Protein AF-A0A958C4U3-F1 (afdb_monomer_lite)

Radius of gyration: 29.89 Å; chains: 1; bounding box: 101×82×51 Å

Foldseek 3Di:
DDDDDDDDDDDDDPDDDDDDDPDPDDDDDPDPPDDPDDPDPDDPFLQWFKDKPADKAWQDWEWEWEAEAFKIKIKIKIKIAAQDQAWIKMKGKAQADPQKDWDFKWKQDPNDTDGEDADEAVRQPVVVVVVVVVVDHQWYWYDPDDSIIIIMGPTRGHRHMMMMMIIMMGGFDADPNDTDDDHRSHDVVRPPPPDDRPDRHHHNDYYYHYDYHYPDDDPDDDDPPDD

Structure (mmCIF, N/CA/C/O backbone):
data_AF-A0A958C4U3-F1
#
_entry.id   AF-A0A958C4U3-F1
#
loop_
_atom_site.group_PDB
_atom_site.id
_atom_site.type_symbol
_atom_site.label_atom_id
_atom_site.label_alt_id
_atom_site.label_comp_id
_atom_site.label_asym_id
_atom_site.label_entity_id
_atom_site.label_seq_id
_atom_site.pdbx_PDB_ins_code
_atom_site.Cartn_x
_atom_site.Cartn_y
_atom_site.Cartn_z
_atom_site.occupancy
_atom_site.B_iso_or_equiv
_atom_site.auth_seq_id
_atom_site.auth_comp_id
_atom_site.auth_asym_id
_atom_site.auth_atom_id
_atom_site.pdbx_PDB_model_num
ATOM 1 N N . MET A 1 1 ? 64.705 -56.535 -29.351 1.00 51.12 1 MET A N 1
ATOM 2 C CA . MET A 1 1 ? 65.363 -57.533 -28.479 1.00 51.12 1 MET A CA 1
ATOM 3 C C . MET A 1 1 ? 66.750 -57.025 -28.107 1.00 51.12 1 MET A C 1
ATOM 5 O O . MET A 1 1 ? 67.650 -57.151 -28.922 1.00 51.12 1 MET A O 1
ATOM 9 N N . ARG A 1 2 ? 66.895 -56.389 -26.934 1.00 41.66 2 ARG A N 1
ATOM 10 C CA . ARG A 1 2 ? 68.115 -56.361 -26.099 1.00 41.66 2 ARG A CA 1
ATOM 11 C C . ARG A 1 2 ? 67.857 -55.513 -24.851 1.00 41.66 2 ARG A C 1
ATOM 13 O O . ARG A 1 2 ? 67.929 -54.294 -24.864 1.00 41.66 2 ARG A O 1
ATOM 20 N N . LEU A 1 3 ? 67.494 -56.240 -23.803 1.00 40.94 3 LEU A N 1
ATOM 21 C CA . LEU A 1 3 ? 67.554 -55.855 -22.402 1.00 40.94 3 LEU A CA 1
ATOM 22 C C . LEU A 1 3 ? 69.012 -55.991 -21.933 1.00 40.94 3 LEU A C 1
ATOM 24 O O . LEU A 1 3 ? 69.647 -56.977 -22.316 1.00 40.94 3 LEU A O 1
ATOM 28 N N . ARG A 1 4 ? 69.503 -55.043 -21.122 1.00 47.50 4 ARG A N 1
ATOM 29 C CA . ARG A 1 4 ? 70.506 -55.166 -20.032 1.00 47.50 4 ARG A CA 1
ATOM 30 C C . ARG A 1 4 ? 70.993 -53.749 -19.650 1.00 47.50 4 ARG A C 1
ATOM 32 O O . ARG A 1 4 ? 71.182 -52.953 -20.554 1.00 47.50 4 ARG A O 1
ATOM 39 N N . LEU A 1 5 ? 71.304 -53.350 -18.417 1.00 43.75 5 LEU A N 1
ATOM 40 C CA . LEU A 1 5 ? 71.164 -53.875 -17.051 1.00 43.75 5 LEU A CA 1
ATOM 41 C C . LEU A 1 5 ? 71.977 -52.894 -16.151 1.00 43.75 5 LEU A C 1
ATOM 43 O O . LEU A 1 5 ? 73.090 -52.582 -16.560 1.00 43.75 5 LEU A O 1
ATOM 47 N N . LEU A 1 6 ? 71.478 -52.528 -14.948 1.00 47.09 6 LEU A N 1
ATOM 48 C CA . LEU A 1 6 ? 72.236 -52.098 -13.729 1.00 47.09 6 LEU A CA 1
ATOM 49 C C . LEU A 1 6 ? 73.012 -50.744 -13.791 1.00 47.09 6 LEU A C 1
ATOM 51 O O . LEU A 1 6 ? 73.618 -50.433 -14.799 1.00 47.09 6 LEU A O 1
ATOM 55 N N . THR A 1 7 ? 73.154 -49.878 -12.775 1.00 44.28 7 THR A N 1
ATOM 56 C CA . THR A 1 7 ? 72.675 -49.720 -11.381 1.00 44.28 7 THR A CA 1
ATOM 57 C C . THR A 1 7 ? 73.222 -48.387 -10.826 1.00 44.28 7 THR A C 1
ATOM 59 O O . THR A 1 7 ? 74.215 -47.887 -11.341 1.00 44.28 7 THR A O 1
ATOM 62 N N . LEU A 1 8 ? 72.671 -47.950 -9.682 1.00 39.19 8 LEU A N 1
ATOM 63 C CA . LEU A 1 8 ? 73.306 -47.140 -8.621 1.00 39.19 8 LEU A CA 1
ATOM 64 C C . LEU A 1 8 ? 73.440 -45.619 -8.833 1.00 39.19 8 LEU A C 1
ATOM 66 O O . LEU A 1 8 ? 74.477 -45.126 -9.253 1.00 39.19 8 LEU A O 1
ATOM 70 N N . LEU A 1 9 ? 72.463 -44.869 -8.311 1.00 37.59 9 LEU A N 1
ATOM 71 C CA . LEU A 1 9 ? 72.737 -44.015 -7.147 1.00 37.59 9 LEU A CA 1
ATOM 72 C C . LEU A 1 9 ? 71.435 -43.769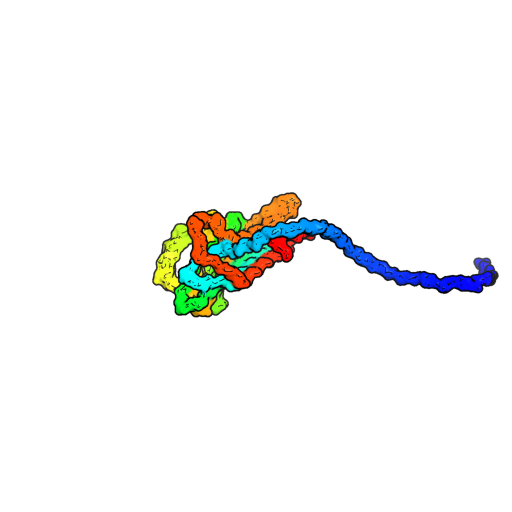 -6.367 1.00 37.59 9 LEU A C 1
ATOM 74 O O . LEU A 1 9 ? 70.561 -43.019 -6.788 1.00 37.59 9 LEU A O 1
ATOM 78 N N . ALA A 1 10 ? 71.304 -44.445 -5.230 1.00 37.88 10 ALA A N 1
ATOM 79 C CA . ALA A 1 10 ? 70.349 -44.098 -4.194 1.00 37.88 10 ALA A CA 1
ATOM 80 C C . ALA A 1 10 ? 71.065 -43.179 -3.203 1.00 37.88 10 ALA A C 1
ATOM 82 O O . ALA A 1 10 ? 72.015 -43.641 -2.581 1.00 37.88 10 ALA A O 1
ATOM 83 N N . LEU A 1 11 ? 70.622 -41.928 -3.045 1.00 35.84 11 LEU A N 1
ATOM 84 C CA . LEU A 1 11 ? 70.517 -41.286 -1.730 1.00 35.84 11 LEU A CA 1
ATOM 85 C C . LEU A 1 11 ? 69.784 -39.937 -1.818 1.00 35.84 11 LEU A C 1
ATOM 87 O O . LEU A 1 11 ? 70.211 -39.030 -2.521 1.00 35.84 11 LEU A O 1
ATOM 91 N N . ALA A 1 12 ? 68.726 -39.833 -1.016 1.00 40.41 12 ALA A N 1
ATOM 92 C CA . ALA A 1 12 ? 68.266 -38.626 -0.333 1.00 40.41 12 ALA A CA 1
ATOM 93 C C . ALA A 1 12 ? 67.881 -37.387 -1.166 1.00 40.41 12 ALA A C 1
ATOM 95 O O . ALA A 1 12 ? 68.664 -36.461 -1.339 1.00 40.41 12 ALA A O 1
ATOM 96 N N . ALA A 1 13 ? 66.587 -37.291 -1.480 1.00 41.03 13 ALA A N 1
ATOM 97 C CA . ALA A 1 13 ? 65.837 -36.044 -1.301 1.00 41.03 13 ALA A CA 1
ATOM 98 C C . ALA A 1 13 ? 64.345 -36.366 -1.129 1.00 41.03 13 ALA A C 1
ATOM 100 O O . ALA A 1 13 ? 63.519 -36.175 -2.017 1.00 41.03 13 ALA A O 1
ATOM 101 N N . MET A 1 14 ? 64.009 -36.915 0.037 1.00 48.56 14 MET A N 1
ATOM 102 C CA . MET A 1 14 ? 62.646 -36.922 0.550 1.00 48.56 14 MET A CA 1
ATOM 103 C C . MET A 1 14 ? 62.352 -35.509 1.059 1.00 48.56 14 MET A C 1
ATOM 105 O O . MET A 1 14 ? 62.750 -35.171 2.166 1.00 48.56 14 MET A O 1
ATOM 109 N N . LEU A 1 15 ? 61.692 -34.678 0.253 1.00 42.78 15 LEU A N 1
ATOM 110 C CA . LEU A 1 15 ? 61.047 -33.459 0.738 1.00 42.78 15 LEU A CA 1
ATOM 111 C C . LEU A 1 15 ? 59.842 -33.106 -0.145 1.00 42.78 15 LEU A C 1
ATOM 113 O O . LEU A 1 15 ? 59.986 -32.687 -1.286 1.00 42.78 15 LEU A O 1
ATOM 117 N N . LEU A 1 16 ? 58.665 -33.341 0.441 1.00 48.31 16 LEU A N 1
ATOM 118 C CA . LEU A 1 16 ? 57.395 -32.628 0.278 1.00 48.31 16 LEU A CA 1
ATOM 119 C C . LEU A 1 16 ? 57.085 -32.025 -1.107 1.00 48.31 16 LEU A C 1
ATOM 121 O O . LEU A 1 16 ? 57.515 -30.918 -1.419 1.00 48.31 16 LEU A O 1
ATOM 125 N N . ALA A 1 17 ? 56.165 -32.658 -1.841 1.00 47.72 17 ALA A N 1
ATOM 126 C CA . ALA A 1 17 ? 55.300 -31.938 -2.775 1.00 47.72 17 ALA A CA 1
ATOM 127 C C . ALA A 1 17 ? 53.910 -31.760 -2.121 1.00 47.72 17 ALA A C 1
ATOM 129 O O . ALA A 1 17 ? 53.261 -32.763 -1.812 1.00 47.72 17 ALA A O 1
ATOM 130 N N . PRO A 1 18 ? 53.474 -30.517 -1.839 1.00 46.91 18 PRO A N 1
ATOM 131 C CA . PRO A 1 18 ? 52.222 -30.222 -1.151 1.00 46.91 18 PRO A CA 1
ATOM 132 C C . PRO A 1 18 ? 51.009 -30.398 -2.071 1.00 46.91 18 PRO A C 1
ATOM 134 O O . PRO A 1 18 ? 51.098 -30.253 -3.290 1.00 46.91 18 PRO A O 1
ATOM 137 N N . GLY A 1 19 ? 49.868 -30.720 -1.456 1.00 43.97 19 GLY A N 1
ATOM 138 C CA . GLY A 1 19 ? 48.592 -30.922 -2.132 1.00 43.97 19 GLY A CA 1
ATOM 139 C C . GLY A 1 19 ? 48.150 -29.713 -2.956 1.00 43.97 19 GLY A C 1
ATOM 140 O O . GLY A 1 19 ? 48.388 -28.561 -2.593 1.00 43.97 19 GLY A O 1
ATOM 141 N N . ALA A 1 20 ? 47.478 -29.995 -4.071 1.00 44.75 20 ALA A N 1
ATOM 142 C CA . ALA A 1 20 ? 46.791 -28.988 -4.861 1.00 44.75 20 ALA A CA 1
ATOM 143 C C . ALA A 1 20 ? 45.705 -28.322 -4.000 1.00 44.75 20 ALA A C 1
ATOM 145 O O . ALA A 1 20 ? 44.675 -28.924 -3.701 1.00 44.75 20 ALA A O 1
ATOM 146 N N . SER A 1 21 ? 45.958 -27.084 -3.580 1.00 45.41 21 SER A N 1
ATOM 147 C CA . SER A 1 21 ? 44.966 -26.230 -2.937 1.00 45.41 21 SER A CA 1
ATOM 148 C C . SER A 1 21 ? 44.263 -25.427 -4.030 1.00 45.41 21 SER A C 1
ATOM 150 O O . SER A 1 21 ? 44.884 -24.594 -4.692 1.00 45.41 21 SER A O 1
ATOM 152 N N . PHE A 1 22 ? 42.981 -25.704 -4.264 1.00 46.22 22 PHE A N 1
ATOM 153 C CA . PHE A 1 22 ? 42.143 -24.877 -5.126 1.00 46.22 22 PHE A CA 1
ATOM 154 C C . PHE A 1 22 ? 41.816 -23.585 -4.374 1.00 46.22 22 PHE A C 1
ATOM 156 O O . PHE A 1 22 ? 40.962 -23.567 -3.491 1.00 46.22 22 PHE A O 1
ATOM 163 N N . ALA A 1 23 ? 42.509 -22.498 -4.706 1.00 37.38 23 ALA A N 1
ATOM 164 C CA . ALA A 1 23 ? 42.145 -21.174 -4.227 1.00 37.38 23 ALA A CA 1
ATOM 165 C C . ALA A 1 23 ? 40.858 -20.714 -4.935 1.00 37.38 23 ALA A C 1
ATOM 167 O O . ALA A 1 23 ? 40.875 -20.395 -6.123 1.00 37.38 23 ALA A O 1
ATOM 168 N N . GLN A 1 24 ? 39.736 -20.666 -4.212 1.00 48.16 24 GLN A N 1
ATOM 169 C CA . GLN A 1 24 ? 38.587 -19.845 -4.599 1.00 48.16 24 GLN A CA 1
ATOM 170 C C . GLN A 1 24 ? 38.941 -18.386 -4.301 1.00 48.16 24 GLN A C 1
ATOM 172 O O . GLN A 1 24 ? 38.896 -17.939 -3.157 1.00 48.16 24 GLN A O 1
ATOM 177 N N . GLY A 1 25 ? 39.354 -17.650 -5.330 1.00 36.00 25 GLY A N 1
ATOM 178 C CA . GLY A 1 25 ? 39.551 -16.210 -5.227 1.00 36.00 25 GLY A CA 1
ATOM 179 C C . GLY A 1 25 ? 38.203 -15.493 -5.206 1.00 36.00 25 GLY A C 1
ATOM 180 O O . GLY A 1 25 ? 37.548 -15.396 -6.240 1.00 36.00 25 GLY A O 1
ATOM 181 N N . ALA A 1 26 ? 37.798 -14.973 -4.048 1.00 39.75 26 ALA A N 1
ATOM 182 C CA . ALA A 1 26 ? 36.782 -13.930 -3.966 1.00 39.75 26 ALA A CA 1
ATOM 183 C C . ALA A 1 26 ? 37.468 -12.575 -4.196 1.00 39.75 26 ALA A C 1
ATOM 185 O O . ALA A 1 26 ? 38.330 -12.169 -3.416 1.00 39.75 26 ALA A O 1
ATOM 186 N N . PHE A 1 27 ? 37.103 -11.875 -5.270 1.00 35.88 27 PHE A N 1
ATOM 187 C CA . PHE A 1 27 ? 37.486 -10.478 -5.449 1.00 35.88 27 PHE A CA 1
ATOM 188 C C . PHE A 1 27 ? 36.692 -9.625 -4.454 1.00 35.88 27 PHE A C 1
ATOM 190 O O . PHE A 1 27 ? 35.529 -9.304 -4.687 1.00 35.88 27 PHE A O 1
ATOM 197 N N . VAL A 1 28 ? 37.320 -9.256 -3.339 1.00 39.78 28 VAL A N 1
ATOM 198 C CA . VAL A 1 28 ? 36.850 -8.148 -2.504 1.00 39.78 28 VAL A CA 1
ATOM 199 C C . VAL A 1 28 ? 37.395 -6.872 -3.136 1.00 39.78 28 VAL A C 1
ATOM 201 O O . VAL A 1 28 ? 38.574 -6.555 -2.984 1.00 39.78 28 VAL A O 1
ATOM 204 N N . SER A 1 29 ? 36.559 -6.148 -3.884 1.00 38.72 29 SER A N 1
ATOM 205 C CA . SER A 1 29 ? 36.881 -4.758 -4.220 1.00 38.72 29 SER A CA 1
ATOM 206 C C . SER A 1 29 ? 37.019 -3.975 -2.912 1.00 38.72 29 SER A C 1
ATOM 208 O O . SER A 1 29 ? 36.127 -4.081 -2.066 1.00 38.72 29 SER A O 1
ATOM 210 N N . PRO A 1 30 ? 38.095 -3.194 -2.709 1.00 45.53 30 PRO A N 1
ATOM 211 C CA . PRO A 1 30 ? 38.183 -2.324 -1.549 1.00 45.53 30 PRO A CA 1
ATOM 212 C C . PRO A 1 30 ? 37.021 -1.331 -1.613 1.00 45.53 30 PRO A C 1
ATOM 214 O O . PRO A 1 30 ? 36.931 -0.526 -2.541 1.00 45.53 30 PRO A O 1
ATOM 217 N N . VAL A 1 31 ? 36.109 -1.427 -0.644 1.00 54.81 31 VAL A N 1
ATOM 218 C CA . VAL A 1 31 ? 35.081 -0.410 -0.415 1.00 54.81 31 VAL A CA 1
ATOM 219 C C . VAL A 1 31 ? 35.832 0.908 -0.197 1.00 54.81 31 VAL A C 1
ATOM 221 O O . VAL A 1 31 ? 36.683 0.960 0.697 1.00 54.81 31 VAL A O 1
ATOM 224 N N . PRO A 1 32 ? 35.610 1.950 -1.020 1.00 57.38 32 PRO A N 1
ATOM 225 C CA . PRO A 1 32 ? 36.250 3.236 -0.788 1.00 57.38 32 PRO A CA 1
ATOM 226 C C . PRO A 1 32 ? 35.879 3.724 0.620 1.00 57.38 32 PRO A C 1
ATOM 228 O O . PRO A 1 32 ? 34.736 3.517 1.038 1.00 57.38 32 PRO A O 1
ATOM 231 N N . PRO A 1 33 ? 36.815 4.335 1.373 1.00 52.22 33 PRO A N 1
ATOM 232 C CA . PRO A 1 33 ? 36.524 4.828 2.711 1.00 52.22 33 PRO A CA 1
ATOM 233 C C . PRO A 1 33 ? 35.320 5.764 2.638 1.00 52.22 33 PRO A C 1
ATOM 235 O O . PRO A 1 33 ? 35.318 6.742 1.887 1.00 52.22 33 PRO A O 1
ATOM 238 N N . MET A 1 34 ? 34.275 5.399 3.378 1.00 51.91 34 MET A N 1
ATOM 239 C CA . MET A 1 34 ? 33.039 6.161 3.457 1.00 51.91 34 MET A CA 1
ATOM 240 C C . MET A 1 34 ? 33.393 7.588 3.912 1.00 51.91 34 MET A C 1
ATOM 242 O O . MET A 1 34 ? 34.183 7.731 4.853 1.00 51.91 34 MET A O 1
ATOM 246 N N . PRO A 1 35 ? 32.881 8.647 3.257 1.00 58.75 35 PRO A N 1
ATOM 247 C CA . PRO A 1 35 ? 33.050 9.998 3.777 1.00 58.75 35 PRO A CA 1
ATOM 248 C C . PRO A 1 35 ? 32.518 10.047 5.219 1.00 58.75 35 PRO A C 1
ATOM 250 O O . PRO A 1 35 ? 31.574 9.312 5.528 1.00 58.75 35 PRO A O 1
ATOM 253 N N . PRO A 1 36 ? 33.115 10.865 6.111 1.00 52.44 36 PRO A N 1
ATOM 254 C CA . PRO A 1 36 ? 32.616 11.009 7.474 1.00 52.44 36 PRO A CA 1
ATOM 255 C C . PRO A 1 36 ? 31.123 11.312 7.404 1.00 52.44 36 PRO A C 1
ATOM 257 O O . PRO A 1 36 ? 30.712 12.146 6.594 1.00 52.44 36 PRO A O 1
ATOM 260 N N . ALA A 1 37 ? 30.332 10.581 8.195 1.00 54.06 37 ALA A N 1
ATOM 261 C CA . ALA A 1 37 ? 28.895 10.768 8.268 1.00 54.06 37 ALA A CA 1
ATOM 262 C C . ALA A 1 37 ? 28.633 12.261 8.475 1.00 54.06 37 ALA A C 1
ATOM 264 O O . ALA A 1 37 ? 28.934 12.811 9.532 1.00 54.06 37 ALA A O 1
ATOM 265 N N . PHE A 1 38 ? 28.125 12.934 7.440 1.00 50.53 38 PHE A N 1
ATOM 266 C CA . PHE A 1 38 ? 27.425 14.183 7.665 1.00 50.53 38 PHE A CA 1
ATOM 267 C C . PHE A 1 38 ? 26.355 13.853 8.702 1.00 50.53 38 PHE A C 1
ATOM 269 O O . PHE A 1 38 ? 25.744 12.785 8.594 1.00 50.53 38 PHE A O 1
ATOM 276 N N . ASP A 1 39 ? 26.164 14.718 9.696 1.00 50.19 39 ASP A N 1
ATOM 277 C CA . ASP A 1 39 ? 25.015 14.683 10.599 1.00 50.19 39 ASP A CA 1
ATOM 278 C C . ASP A 1 39 ? 23.745 14.790 9.745 1.00 50.19 39 ASP A C 1
ATOM 280 O O . ASP A 1 39 ? 23.151 15.855 9.572 1.00 50.19 39 ASP A O 1
ATOM 284 N N . THR A 1 40 ? 23.374 13.688 9.096 1.00 49.19 40 THR A N 1
ATOM 285 C CA . THR A 1 40 ? 22.131 13.579 8.368 1.00 49.19 40 THR A CA 1
ATOM 286 C C . THR A 1 40 ? 21.075 13.656 9.454 1.00 49.19 40 THR A C 1
ATOM 288 O O . THR A 1 40 ? 21.123 12.854 10.395 1.00 49.19 40 THR A O 1
ATOM 291 N N . PRO A 1 41 ? 20.164 14.644 9.404 1.00 47.34 41 PRO A N 1
ATOM 292 C CA . PRO A 1 41 ? 19.020 14.610 10.292 1.00 47.34 41 PRO A CA 1
ATOM 293 C C . PRO A 1 41 ? 18.382 13.222 10.150 1.00 47.34 41 PRO A C 1
ATOM 295 O O . PRO A 1 41 ? 18.385 12.686 9.032 1.00 47.34 41 PRO A O 1
ATOM 298 N N . PRO A 1 42 ? 17.883 12.619 11.249 1.00 48.69 42 PRO A N 1
ATOM 299 C CA . PRO A 1 42 ? 17.198 11.336 11.167 1.00 48.69 42 PRO A CA 1
ATOM 300 C C . PRO A 1 42 ? 16.211 11.399 9.998 1.00 48.69 42 PRO A C 1
ATOM 302 O O . PRO A 1 42 ? 15.575 12.450 9.822 1.00 48.69 42 PRO A O 1
ATOM 305 N N . PRO A 1 43 ? 16.138 10.351 9.151 1.00 48.12 43 PRO A N 1
ATOM 306 C CA . PRO A 1 43 ? 15.264 10.369 7.991 1.00 48.12 43 PRO A CA 1
ATOM 307 C C . PRO A 1 43 ? 13.884 10.817 8.476 1.00 48.12 43 PRO A C 1
ATOM 309 O O . PRO A 1 43 ? 13.371 10.214 9.418 1.00 48.12 43 PRO A O 1
ATOM 312 N N . PRO A 1 44 ? 13.316 11.907 7.921 1.00 45.03 44 PRO A N 1
ATOM 313 C CA . PRO A 1 44 ? 12.050 12.426 8.413 1.00 45.03 44 PRO A CA 1
ATOM 314 C C . PRO A 1 44 ? 11.046 11.283 8.382 1.00 45.03 44 PRO A C 1
ATOM 316 O O . PRO A 1 44 ? 11.046 10.547 7.392 1.00 45.03 44 PRO A O 1
ATOM 319 N N . ASP A 1 45 ? 10.234 11.122 9.427 1.00 49.56 45 ASP A N 1
ATOM 320 C CA . ASP A 1 45 ? 9.308 9.992 9.555 1.00 49.56 45 ASP A CA 1
ATOM 321 C C . ASP A 1 45 ? 8.619 9.705 8.211 1.00 49.56 45 ASP A C 1
ATOM 323 O O . ASP A 1 45 ? 8.296 10.665 7.486 1.00 49.56 45 ASP A O 1
ATOM 327 N N . PRO A 1 46 ? 8.451 8.430 7.805 1.00 43.75 46 PRO A N 1
ATOM 328 C CA . PRO A 1 46 ? 7.703 8.071 6.607 1.00 43.75 46 PRO A CA 1
ATOM 329 C C . PRO A 1 46 ? 6.254 8.526 6.801 1.00 43.75 46 PRO A C 1
ATOM 331 O O . PRO A 1 46 ? 5.403 7.800 7.295 1.00 43.75 46 PRO A O 1
ATOM 334 N N . GLY A 1 47 ? 6.011 9.800 6.500 1.00 46.56 47 GLY A N 1
ATOM 335 C CA . GLY A 1 47 ? 4.757 10.485 6.734 1.00 46.56 47 GLY A CA 1
ATOM 336 C C . GLY A 1 47 ? 3.725 9.948 5.768 1.00 46.56 47 GLY A C 1
ATOM 337 O O . GLY A 1 47 ? 3.621 10.406 4.625 1.00 46.56 47 GLY A O 1
ATOM 338 N N . VAL A 1 48 ? 2.988 8.960 6.242 1.00 54.38 48 VAL A N 1
ATOM 339 C CA . VAL A 1 48 ? 1.776 8.471 5.618 1.00 54.38 48 VAL A CA 1
ATOM 340 C C . VAL A 1 48 ? 0.636 9.367 6.079 1.00 54.38 48 VAL A C 1
ATOM 342 O O . VAL A 1 48 ? 0.547 9.706 7.260 1.00 54.38 48 VAL A O 1
ATOM 345 N N . LEU A 1 49 ? -0.204 9.817 5.147 1.00 54.47 49 LEU A N 1
ATOM 346 C CA . LEU A 1 49 ? -1.293 10.720 5.491 1.00 54.47 49 LEU A CA 1
ATOM 347 C C . LEU A 1 49 ? -2.558 9.914 5.784 1.00 54.47 49 LEU A C 1
ATOM 349 O O . LEU A 1 49 ? -3.282 9.504 4.879 1.00 54.47 49 LEU A O 1
ATOM 353 N N . LEU A 1 50 ? -2.789 9.703 7.075 1.00 57.97 50 LEU A N 1
ATOM 354 C CA . LEU A 1 50 ? -4.017 9.158 7.628 1.00 57.97 50 LEU A CA 1
ATOM 355 C C . LEU A 1 50 ? -4.832 10.313 8.214 1.00 57.97 50 LEU A C 1
ATOM 357 O O . LEU A 1 50 ? -4.360 11.021 9.102 1.00 57.97 50 LEU A O 1
ATOM 361 N N . ILE A 1 51 ? -6.053 10.510 7.725 1.00 59.03 51 ILE A N 1
ATOM 362 C CA . ILE A 1 51 ? -7.018 11.423 8.341 1.00 59.03 51 ILE A CA 1
ATOM 363 C C . ILE A 1 51 ? -8.066 10.566 9.040 1.00 59.03 51 ILE A C 1
ATOM 365 O O . ILE A 1 51 ? -8.940 9.998 8.391 1.00 59.03 51 ILE A O 1
ATOM 369 N N . ALA A 1 52 ? -7.989 10.472 10.364 1.00 55.34 52 ALA A N 1
ATOM 370 C CA . ALA A 1 52 ? -8.985 9.786 11.176 1.00 55.34 52 ALA A CA 1
ATOM 371 C C . ALA A 1 52 ? -9.381 10.663 12.378 1.00 55.34 52 ALA A C 1
ATOM 373 O O . ALA A 1 52 ? -8.501 11.227 13.032 1.00 55.34 52 ALA A O 1
ATOM 374 N N . PRO A 1 53 ? -10.678 10.794 12.714 1.00 53.28 53 PRO A N 1
ATOM 375 C CA . PRO A 1 53 ? -11.119 11.455 13.928 1.00 53.28 53 PRO A CA 1
ATOM 376 C C . PRO A 1 53 ? -10.936 10.509 15.125 1.00 53.28 53 PRO A C 1
ATOM 378 O O . PRO A 1 53 ? -11.878 9.838 15.553 1.00 53.28 53 PRO A O 1
ATOM 381 N N . GLY A 1 54 ? -9.727 10.460 15.682 1.00 62.34 54 GLY A N 1
ATOM 382 C CA . GLY A 1 54 ? -9.385 9.623 16.836 1.00 62.34 54 GLY A CA 1
ATOM 383 C C . GLY A 1 54 ? -8.006 8.965 16.714 1.00 62.34 54 GLY A C 1
ATOM 384 O O . GLY A 1 54 ? -7.283 9.232 15.757 1.00 62.34 54 GLY A O 1
ATOM 385 N N . PRO A 1 55 ? -7.625 8.100 17.668 1.00 72.50 55 PRO A N 1
ATOM 386 C CA . PRO A 1 55 ? -6.273 7.550 17.773 1.00 72.50 55 PRO A CA 1
ATOM 387 C C . PRO A 1 55 ? -6.016 6.364 16.825 1.00 72.50 55 PRO A C 1
ATOM 389 O O . PRO A 1 55 ? -5.390 5.398 17.239 1.00 72.50 55 PRO A O 1
ATOM 392 N N . VAL A 1 56 ? -6.497 6.392 15.577 1.00 80.31 56 VAL A N 1
ATOM 393 C CA . VAL A 1 56 ? -6.246 5.283 14.635 1.00 80.31 56 VAL A CA 1
ATOM 394 C C . VAL A 1 56 ? -4.743 5.152 14.388 1.00 80.31 56 VAL A C 1
ATOM 396 O O . VAL A 1 56 ? -4.069 6.158 14.147 1.00 80.31 56 VAL A O 1
ATOM 399 N N . THR A 1 57 ? -4.221 3.931 14.455 1.00 84.38 57 THR A N 1
ATOM 400 C CA . THR A 1 57 ? -2.817 3.607 14.167 1.00 84.38 57 THR A CA 1
ATOM 401 C C . THR A 1 57 ? -2.707 2.773 12.896 1.00 84.38 57 THR A C 1
ATOM 403 O O . THR A 1 57 ? -3.660 2.111 12.487 1.00 84.38 57 THR A O 1
ATOM 406 N N . LEU A 1 58 ? -1.543 2.846 12.246 1.00 86.19 58 LEU A N 1
ATOM 407 C CA . LEU A 1 58 ? -1.173 2.001 11.113 1.00 86.19 58 LEU A CA 1
ATOM 408 C C . LEU A 1 58 ? -0.164 0.964 11.610 1.00 86.19 58 LEU A C 1
ATOM 410 O O . LEU A 1 58 ? 1.028 1.252 11.733 1.00 86.19 58 LEU A O 1
ATOM 414 N N . ASP A 1 59 ? -0.653 -0.229 11.927 1.00 89.12 59 ASP A N 1
ATOM 415 C CA . ASP A 1 59 ? 0.124 -1.259 12.618 1.00 89.12 59 ASP A CA 1
ATOM 416 C C . ASP A 1 59 ? 1.006 -2.050 11.647 1.00 89.12 59 ASP A C 1
ATOM 418 O O . ASP A 1 59 ? 2.144 -2.383 11.975 1.00 89.12 59 ASP A O 1
ATOM 422 N N . LEU A 1 60 ? 0.512 -2.299 10.430 1.00 90.19 60 LEU A N 1
ATOM 423 C CA . LEU A 1 60 ? 1.232 -2.999 9.365 1.00 90.19 60 LEU A CA 1
ATOM 424 C C . LEU A 1 60 ? 1.160 -2.200 8.068 1.00 90.19 60 LEU A C 1
ATOM 426 O O . LEU A 1 60 ? 0.087 -1.752 7.675 1.00 90.19 60 LEU A O 1
ATOM 430 N N . TYR A 1 61 ? 2.291 -2.091 7.381 1.00 91.19 61 TYR A N 1
ATOM 431 C CA . TYR A 1 61 ? 2.398 -1.601 6.017 1.00 91.19 61 TYR A CA 1
ATOM 432 C C . TYR A 1 61 ? 3.362 -2.504 5.248 1.00 91.19 61 TYR A C 1
ATOM 434 O O . TYR A 1 61 ? 4.584 -2.420 5.398 1.00 91.19 61 TYR A O 1
ATOM 442 N N . ARG A 1 62 ? 2.808 -3.397 4.432 1.00 93.19 62 ARG A N 1
ATOM 443 C CA . ARG A 1 62 ? 3.562 -4.327 3.598 1.00 93.19 62 ARG A CA 1
ATOM 444 C C . ARG A 1 62 ? 3.388 -3.966 2.131 1.00 93.19 62 ARG A C 1
ATOM 446 O O . ARG A 1 62 ? 2.279 -3.734 1.662 1.00 93.19 62 ARG A O 1
ATOM 453 N N . VAL A 1 63 ? 4.497 -3.944 1.409 1.00 94.12 63 VAL A N 1
ATOM 454 C CA . VAL A 1 63 ? 4.533 -3.730 -0.035 1.00 94.12 63 VAL A CA 1
ATOM 455 C C . VAL A 1 63 ? 5.298 -4.887 -0.651 1.00 94.12 63 VAL A C 1
ATOM 457 O O . VAL A 1 63 ? 6.449 -5.120 -0.288 1.00 94.12 63 VAL A O 1
ATOM 460 N N . THR A 1 64 ? 4.677 -5.590 -1.586 1.00 96.88 64 THR A N 1
ATOM 461 C CA . THR A 1 64 ? 5.323 -6.629 -2.391 1.00 96.88 64 THR A CA 1
ATOM 462 C C . THR A 1 64 ? 5.244 -6.208 -3.847 1.00 96.88 64 THR A C 1
ATOM 464 O O . THR A 1 64 ? 4.165 -5.875 -4.324 1.00 96.88 64 THR A O 1
ATOM 467 N N . ALA A 1 65 ? 6.379 -6.157 -4.535 1.00 96.38 65 ALA A N 1
ATOM 468 C CA . ALA A 1 65 ? 6.451 -5.809 -5.947 1.00 96.38 65 ALA A CA 1
ATOM 469 C C . ALA A 1 65 ? 7.004 -6.986 -6.750 1.00 96.38 65 ALA A C 1
ATOM 471 O O . ALA A 1 65 ? 8.184 -7.313 -6.635 1.00 96.38 65 ALA A O 1
ATOM 472 N N . ASP A 1 66 ? 6.165 -7.581 -7.586 1.00 97.56 66 ASP A N 1
ATOM 473 C CA . ASP A 1 66 ? 6.532 -8.623 -8.535 1.00 97.56 66 ASP A CA 1
ATOM 474 C C . ASP A 1 66 ? 6.893 -7.969 -9.870 1.00 97.56 66 ASP A C 1
ATOM 476 O O . ASP A 1 66 ? 6.034 -7.460 -10.596 1.00 97.56 66 ASP A O 1
ATOM 480 N N . ILE A 1 67 ? 8.184 -7.940 -10.188 1.00 96.31 67 ILE A N 1
ATOM 481 C CA . ILE A 1 67 ? 8.728 -7.260 -11.361 1.00 96.31 67 ILE A CA 1
ATOM 482 C C . ILE A 1 67 ? 9.141 -8.302 -12.390 1.00 96.31 67 ILE A C 1
ATOM 484 O O . ILE A 1 67 ? 10.078 -9.067 -12.169 1.00 96.31 67 ILE A O 1
ATOM 488 N N . LYS A 1 68 ? 8.474 -8.290 -13.544 1.00 95.75 68 LYS A N 1
ATOM 489 C CA . LYS A 1 68 ? 8.792 -9.139 -14.695 1.00 95.75 68 LYS A CA 1
ATOM 490 C C . LYS A 1 68 ? 9.234 -8.270 -15.858 1.00 95.75 68 LYS A C 1
ATOM 492 O O . LYS A 1 68 ? 8.430 -7.560 -16.465 1.00 95.75 68 LYS A O 1
ATOM 497 N N . ASP A 1 69 ? 10.528 -8.306 -16.152 1.00 93.19 69 ASP A N 1
ATOM 498 C CA . ASP A 1 69 ? 11.202 -7.430 -17.112 1.00 93.19 69 ASP A CA 1
ATOM 499 C C . ASP A 1 69 ? 10.961 -5.929 -16.833 1.00 93.19 69 ASP A C 1
ATOM 501 O O . ASP A 1 69 ? 11.734 -5.299 -16.116 1.00 93.19 69 ASP A O 1
ATOM 505 N N . GLN A 1 70 ? 9.915 -5.336 -17.414 1.00 93.44 70 GLN A N 1
ATOM 506 C CA . GLN A 1 70 ? 9.534 -3.927 -17.230 1.00 93.44 70 GLN A CA 1
ATOM 507 C C . GLN A 1 70 ? 8.141 -3.755 -16.625 1.00 93.44 70 GLN A C 1
ATOM 509 O O . GLN A 1 70 ? 7.705 -2.626 -16.454 1.00 93.44 70 GLN A O 1
ATOM 514 N N . VAL A 1 71 ? 7.421 -4.829 -16.318 1.00 93.38 71 VAL A N 1
ATOM 515 C CA . VAL A 1 71 ? 6.085 -4.736 -15.726 1.00 93.38 71 VAL A CA 1
ATOM 516 C C . VAL A 1 71 ? 6.198 -5.058 -14.246 1.00 93.38 71 VAL A C 1
ATOM 518 O O . VAL A 1 71 ? 6.661 -6.138 -13.890 1.00 93.38 71 VAL A O 1
ATOM 521 N N . ALA A 1 72 ? 5.789 -4.125 -13.393 1.00 94.62 72 ALA A N 1
ATOM 522 C CA . ALA A 1 72 ? 5.663 -4.352 -11.960 1.00 94.62 72 ALA A CA 1
ATOM 523 C C . ALA A 1 72 ? 4.193 -4.545 -11.604 1.00 94.62 72 ALA A C 1
ATOM 525 O O . ALA A 1 72 ? 3.366 -3.723 -11.995 1.00 94.62 72 ALA A O 1
ATOM 526 N N . THR A 1 73 ? 3.888 -5.598 -10.854 1.00 94.88 73 THR A N 1
ATOM 527 C CA . THR A 1 73 ? 2.626 -5.737 -10.123 1.00 94.88 73 THR A CA 1
ATOM 528 C C . THR A 1 73 ? 2.928 -5.507 -8.653 1.00 94.88 73 THR A C 1
ATOM 530 O O . THR A 1 73 ? 3.741 -6.218 -8.069 1.00 94.88 73 THR A O 1
ATOM 533 N N . THR A 1 74 ? 2.325 -4.481 -8.070 1.00 94.56 74 THR A N 1
ATOM 534 C CA . THR A 1 74 ? 2.550 -4.097 -6.682 1.00 94.56 74 THR A CA 1
ATOM 535 C C . THR A 1 74 ? 1.313 -4.407 -5.861 1.00 94.56 74 THR A C 1
ATOM 537 O O . THR A 1 74 ? 0.240 -3.861 -6.115 1.00 94.56 74 THR A O 1
ATOM 540 N N . HIS A 1 75 ? 1.502 -5.235 -4.841 1.00 95.56 75 HIS A N 1
ATOM 541 C CA . HIS A 1 75 ? 0.530 -5.554 -3.809 1.00 95.56 75 HIS A CA 1
ATOM 542 C C . HIS A 1 75 ? 0.854 -4.756 -2.546 1.00 95.56 75 HIS A C 1
ATOM 544 O O . HIS A 1 75 ? 1.965 -4.825 -2.012 1.00 95.56 75 HIS A O 1
ATOM 550 N N . VAL A 1 76 ? -0.115 -3.986 -2.068 1.00 93.12 76 VAL A N 1
ATOM 551 C CA . VAL A 1 76 ? -0.016 -3.179 -0.854 1.00 93.12 76 VAL A CA 1
ATOM 552 C C . VAL A 1 76 ? -1.021 -3.703 0.158 1.00 93.12 76 VAL A C 1
ATOM 554 O O . VAL A 1 76 ? -2.206 -3.746 -0.140 1.00 93.12 76 VAL A O 1
ATOM 557 N N . GLU A 1 77 ? -0.555 -4.052 1.351 1.00 93.38 77 GLU A N 1
ATOM 558 C CA . GLU A 1 77 ? -1.372 -4.507 2.478 1.00 93.38 77 GLU A CA 1
ATOM 559 C C . GLU A 1 77 ? -1.142 -3.563 3.662 1.00 93.38 77 GLU A C 1
ATOM 561 O O . GLU A 1 77 ? 0.004 -3.285 4.042 1.00 93.38 77 GLU A O 1
ATOM 566 N N . GLN A 1 78 ? -2.224 -3.052 4.245 1.00 91.44 78 GLN A N 1
ATOM 567 C CA . GLN A 1 78 ? -2.153 -2.119 5.364 1.00 91.44 78 GLN A CA 1
ATOM 568 C C . GLN A 1 78 ? -3.200 -2.414 6.425 1.00 91.44 78 GLN A C 1
ATOM 570 O O . GLN A 1 78 ? -4.387 -2.452 6.117 1.00 91.44 78 GLN A O 1
ATOM 575 N N . THR A 1 79 ? -2.773 -2.548 7.680 1.00 91.75 79 THR A N 1
ATOM 576 C CA . THR A 1 79 ? -3.669 -2.819 8.814 1.00 91.75 79 THR A CA 1
ATOM 577 C C . THR A 1 79 ? -3.781 -1.599 9.708 1.00 91.75 79 THR A C 1
ATOM 579 O O . THR A 1 79 ? -2.790 -1.137 10.272 1.00 91.75 79 THR A O 1
ATOM 582 N N . PHE A 1 80 ? -5.006 -1.111 9.864 1.00 89.00 80 PHE A N 1
ATOM 583 C CA . PHE A 1 80 ? -5.360 0.002 10.733 1.00 89.00 80 PHE A CA 1
ATOM 584 C C . PHE A 1 80 ? -6.056 -0.522 11.977 1.00 89.00 80 PHE A C 1
ATOM 586 O O . PHE A 1 80 ? -6.968 -1.340 11.851 1.00 89.00 80 PHE A O 1
ATOM 593 N N . SER A 1 81 ? -5.699 -0.019 13.154 1.00 89.62 81 SER A N 1
ATOM 594 C CA . SER A 1 81 ? -6.389 -0.364 14.396 1.00 89.62 81 SER A CA 1
ATOM 595 C C . SER A 1 81 ? -6.933 0.864 15.112 1.00 89.62 81 SER 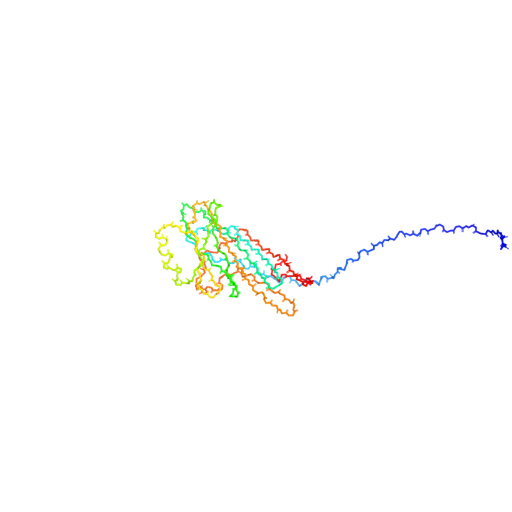A C 1
ATOM 597 O O . SER A 1 81 ? -6.449 1.989 14.965 1.00 89.62 81 SER A O 1
ATOM 599 N N . ASN A 1 82 ? -8.024 0.653 15.844 1.00 89.62 82 ASN A N 1
ATOM 600 C CA . ASN A 1 82 ? -8.688 1.674 16.636 1.00 89.62 82 ASN A CA 1
ATOM 601 C C . ASN A 1 82 ? -8.555 1.320 18.125 1.00 89.62 82 ASN A C 1
ATOM 603 O O . ASN A 1 82 ? -9.358 0.538 18.633 1.00 89.62 82 ASN A O 1
ATOM 607 N N . PRO A 1 83 ? -7.592 1.910 18.853 1.00 87.56 83 PRO A N 1
ATO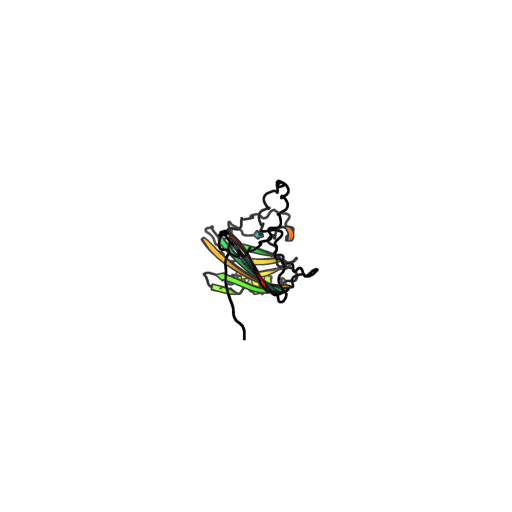M 608 C CA . PRO A 1 83 ? -7.437 1.686 20.289 1.00 87.56 83 PRO A CA 1
ATOM 609 C C . PRO A 1 83 ? -8.499 2.419 21.131 1.00 87.56 83 PRO A C 1
ATOM 611 O O . PRO A 1 83 ? -8.474 2.335 22.357 1.00 87.56 83 PRO A O 1
ATOM 614 N N . GLY A 1 84 ? -9.406 3.172 20.501 1.00 87.00 84 GLY A N 1
ATOM 615 C CA . GLY A 1 84 ? -10.505 3.860 21.167 1.00 87.00 84 GLY A CA 1
ATOM 616 C C . GLY A 1 84 ? -11.673 2.943 21.543 1.00 87.00 84 GLY A C 1
ATOM 617 O O . GLY A 1 84 ? -11.739 1.768 21.187 1.00 87.00 84 GLY A O 1
ATOM 618 N N . ASP A 1 85 ? -12.636 3.529 22.245 1.00 88.88 85 ASP A N 1
ATOM 619 C CA . ASP A 1 85 ? -13.843 2.888 22.779 1.00 88.88 85 ASP A CA 1
ATOM 620 C C . ASP A 1 85 ? -15.092 3.082 21.901 1.00 88.88 85 ASP A C 1
ATOM 622 O O . ASP A 1 85 ? -16.136 2.475 22.145 1.00 88.88 85 ASP A O 1
ATOM 626 N N . ARG A 1 86 ? -14.983 3.889 20.840 1.00 86.31 86 ARG A N 1
ATOM 627 C CA . ARG A 1 86 ? -16.038 4.137 19.850 1.00 86.31 86 ARG A CA 1
ATOM 628 C C . ARG A 1 86 ? -15.587 3.737 18.445 1.00 86.31 86 ARG A C 1
ATOM 630 O O . ARG A 1 86 ? -14.403 3.878 18.143 1.00 86.31 86 ARG A O 1
ATOM 637 N N . PRO A 1 87 ? -16.499 3.294 17.561 1.00 83.88 87 PRO A N 1
ATOM 638 C CA . PRO A 1 87 ? -16.164 3.078 16.159 1.00 83.88 87 PRO A CA 1
ATOM 639 C C . PRO A 1 87 ? -15.729 4.391 15.497 1.00 83.88 87 PRO A C 1
ATOM 641 O O . PRO A 1 87 ? -16.254 5.467 15.805 1.00 83.88 87 PRO A O 1
ATOM 644 N N . VAL A 1 88 ? -14.773 4.291 14.577 1.00 83.19 88 VAL A N 1
ATOM 645 C CA . VAL A 1 88 ? -14.224 5.434 13.837 1.00 83.19 88 VAL A CA 1
ATOM 646 C C . VAL A 1 88 ? -14.169 5.147 12.340 1.00 83.19 88 VAL A C 1
ATOM 648 O O . VAL A 1 88 ? -14.095 3.997 11.911 1.00 83.19 88 VAL A O 1
ATOM 651 N N . GLU A 1 89 ? -14.210 6.215 11.550 1.00 80.38 89 GLU A N 1
ATOM 652 C CA . GLU A 1 89 ? -13.901 6.202 10.120 1.00 80.38 89 GLU A CA 1
ATOM 653 C C . GLU A 1 89 ? -12.456 6.660 9.933 1.00 80.38 89 GLU A C 1
ATOM 655 O O . GLU A 1 89 ? -12.024 7.600 10.596 1.00 80.38 89 GLU A O 1
ATOM 660 N N . ALA A 1 90 ? -11.714 6.047 9.019 1.00 78.19 90 ALA A N 1
ATOM 661 C CA . ALA A 1 90 ? -10.420 6.563 8.603 1.00 78.19 90 ALA A CA 1
ATOM 662 C C . ALA A 1 90 ? -10.411 6.829 7.100 1.00 78.19 90 ALA A C 1
ATOM 664 O O . ALA A 1 90 ? -10.914 6.041 6.306 1.00 78.19 90 ALA A O 1
ATOM 665 N N . THR A 1 91 ? -9.826 7.953 6.707 1.00 77.69 91 THR A N 1
ATOM 666 C CA . THR A 1 91 ? -9.527 8.268 5.316 1.00 77.69 91 THR A CA 1
ATOM 667 C C . THR A 1 91 ? -8.030 8.124 5.100 1.00 77.69 91 THR A C 1
ATOM 669 O O . THR A 1 91 ? -7.227 8.808 5.739 1.00 77.69 91 THR A O 1
ATOM 672 N N . TYR A 1 92 ? -7.664 7.238 4.186 1.00 80.06 92 TYR A N 1
ATOM 673 C CA . TYR A 1 92 ? -6.292 6.975 3.797 1.00 80.06 92 TYR A CA 1
ATOM 674 C C . TYR A 1 92 ? -6.051 7.430 2.361 1.00 80.06 92 TYR A C 1
ATOM 676 O O . TYR A 1 92 ? -6.914 7.259 1.506 1.00 80.06 92 TYR A O 1
ATOM 684 N N . PHE A 1 93 ? -4.877 7.987 2.078 1.00 78.19 93 PHE A N 1
ATOM 685 C CA . PHE A 1 93 ? -4.508 8.397 0.726 1.00 78.19 93 PHE A CA 1
ATOM 686 C C . PHE A 1 93 ? -3.364 7.532 0.204 1.00 78.19 93 PHE A C 1
ATOM 688 O O . PHE A 1 93 ? -2.247 7.589 0.714 1.00 78.19 93 PHE A O 1
ATOM 695 N N . PHE A 1 94 ? -3.645 6.756 -0.837 1.00 79.06 94 PHE A N 1
ATOM 696 C CA . PHE A 1 94 ? -2.665 5.985 -1.580 1.00 79.06 94 PHE A CA 1
ATOM 697 C C . PHE A 1 94 ? -1.970 6.863 -2.623 1.00 79.06 94 PHE A C 1
ATOM 699 O O . PHE A 1 94 ? -2.644 7.401 -3.507 1.00 79.06 94 PHE A O 1
ATOM 706 N N . PRO A 1 95 ? -0.636 6.984 -2.567 1.00 73.62 95 PRO A N 1
ATOM 707 C CA . PRO A 1 95 ? 0.146 7.506 -3.673 1.00 73.62 95 PRO A CA 1
ATOM 708 C C . PRO A 1 95 ? 0.328 6.385 -4.705 1.00 73.62 95 PRO A C 1
ATOM 710 O O . PRO A 1 95 ? 1.064 5.424 -4.485 1.00 73.62 95 PRO A O 1
ATOM 713 N N . ILE A 1 96 ? -0.381 6.481 -5.822 1.00 79.19 96 ILE A N 1
ATOM 714 C CA . ILE A 1 96 ? -0.345 5.483 -6.893 1.00 79.19 96 ILE A CA 1
ATOM 715 C C . ILE A 1 96 ? 0.292 6.153 -8.103 1.00 79.19 96 ILE A C 1
ATOM 717 O O . ILE A 1 96 ? -0.210 7.191 -8.507 1.00 79.19 96 ILE A O 1
ATOM 721 N N . PRO A 1 97 ? 1.371 5.610 -8.690 1.00 76.38 97 PRO A N 1
ATOM 722 C CA . PRO A 1 97 ? 2.019 6.227 -9.846 1.00 76.38 97 PRO A CA 1
ATOM 723 C C . PRO A 1 97 ? 1.029 6.544 -10.978 1.00 76.38 97 PRO A C 1
ATOM 725 O O . PRO A 1 97 ? 0.149 5.736 -11.256 1.00 76.38 97 PRO A O 1
ATOM 728 N N . GLN A 1 98 ? 1.205 7.683 -11.659 1.00 69.25 98 GLN A N 1
ATOM 729 C CA . GLN A 1 98 ? 0.293 8.148 -12.718 1.00 69.25 98 GLN A CA 1
ATOM 730 C C . GLN A 1 98 ? 0.038 7.097 -13.810 1.00 69.25 98 GLN A C 1
ATOM 732 O O . GLN A 1 98 ? -1.080 6.953 -14.300 1.00 69.25 98 GLN A O 1
ATOM 737 N N . ASP A 1 99 ? 1.083 6.350 -14.167 1.00 72.62 99 ASP A N 1
ATOM 738 C CA . ASP A 1 99 ? 1.052 5.351 -15.236 1.00 72.62 99 ASP A CA 1
ATOM 739 C C . ASP A 1 99 ? 0.642 3.952 -14.737 1.00 72.62 99 ASP A C 1
ATOM 741 O O . ASP A 1 99 ? 0.808 2.959 -15.450 1.00 72.62 99 ASP A O 1
ATOM 745 N N . ALA A 1 100 ? 0.157 3.845 -13.495 1.00 81.00 100 ALA A N 1
ATOM 746 C CA . ALA A 1 100 ? -0.299 2.589 -12.922 1.00 81.00 100 ALA A CA 1
ATOM 747 C C . ALA A 1 100 ? -1.792 2.341 -13.182 1.00 81.00 100 ALA A C 1
ATOM 749 O O . ALA A 1 100 ? -2.632 3.234 -13.074 1.00 81.00 100 ALA A O 1
ATOM 750 N N . ALA A 1 101 ? -2.128 1.085 -13.456 1.00 81.38 101 ALA A N 1
ATOM 751 C CA . ALA A 1 101 ? -3.491 0.590 -13.541 1.00 81.38 101 ALA A CA 1
ATOM 752 C C . ALA A 1 101 ? -3.822 -0.214 -12.280 1.00 81.38 101 ALA A C 1
ATOM 754 O O . ALA A 1 101 ? -3.198 -1.243 -12.015 1.00 81.38 101 ALA A O 1
ATOM 755 N N . ILE A 1 102 ? -4.807 0.249 -11.510 1.00 84.00 102 ILE A N 1
ATOM 756 C CA . ILE A 1 102 ? -5.331 -0.482 -10.350 1.00 84.00 102 ILE A CA 1
ATOM 757 C C . ILE A 1 102 ? -6.132 -1.676 -10.853 1.00 84.00 102 ILE A C 1
ATOM 759 O O . ILE A 1 102 ? -6.997 -1.522 -11.714 1.00 84.00 102 ILE A O 1
ATOM 763 N N . THR A 1 103 ? -5.843 -2.853 -10.313 1.00 79.88 103 THR A N 1
ATOM 764 C CA . THR A 1 103 ? -6.521 -4.097 -10.682 1.00 79.88 103 THR A CA 1
ATOM 765 C C . THR A 1 103 ? -7.467 -4.568 -9.592 1.00 79.88 103 THR A C 1
ATOM 767 O O . THR A 1 103 ? -8.524 -5.096 -9.913 1.00 79.88 103 THR A O 1
ATOM 770 N N . GLU A 1 104 ? -7.115 -4.367 -8.320 1.00 84.62 104 GLU A N 1
ATOM 771 C CA . GLU A 1 104 ? -7.895 -4.863 -7.184 1.00 84.62 104 GLU A CA 1
ATOM 772 C C . GLU A 1 104 ? -7.808 -3.892 -6.009 1.00 84.62 104 GLU A C 1
ATOM 774 O O . GLU A 1 104 ? -6.752 -3.313 -5.741 1.00 84.62 104 GLU A O 1
ATOM 779 N N . PHE A 1 105 ? -8.914 -3.749 -5.286 1.00 86.56 105 PHE A N 1
ATOM 780 C CA . PHE A 1 105 ? -8.948 -3.085 -3.993 1.00 86.56 105 PHE A CA 1
ATOM 781 C C . PHE A 1 105 ? -9.901 -3.846 -3.081 1.00 86.56 105 PHE A C 1
ATOM 783 O O . PHE A 1 105 ? -11.070 -3.999 -3.415 1.00 86.56 105 PHE A O 1
ATOM 790 N N . ASN A 1 106 ? -9.414 -4.305 -1.934 1.00 87.62 106 ASN A N 1
ATOM 791 C CA . ASN A 1 106 ? -10.180 -5.112 -0.995 1.00 87.62 106 ASN A CA 1
ATOM 792 C C . ASN A 1 106 ? -10.034 -4.578 0.427 1.00 87.62 106 ASN A C 1
ATOM 794 O O . ASN A 1 106 ? -9.047 -3.931 0.781 1.00 87.62 106 ASN A O 1
ATOM 798 N N . MET A 1 107 ? -10.998 -4.922 1.272 1.00 87.69 107 MET A N 1
ATOM 799 C CA . MET A 1 107 ? -10.858 -4.818 2.715 1.00 87.69 107 MET A CA 1
ATOM 800 C C . MET A 1 107 ? -11.115 -6.157 3.376 1.00 87.69 107 MET A C 1
ATOM 802 O O . MET A 1 107 ? -12.128 -6.800 3.127 1.00 87.69 107 MET A O 1
ATOM 806 N N . VAL A 1 108 ? -10.242 -6.533 4.298 1.00 86.50 108 VAL A N 1
ATOM 807 C CA . VAL A 1 108 ? -10.454 -7.673 5.175 1.00 86.50 108 VAL A CA 1
ATOM 808 C C . VAL A 1 108 ? -11.228 -7.216 6.408 1.00 86.50 108 VAL A C 1
ATOM 810 O O . VAL A 1 108 ? -10.779 -6.364 7.184 1.00 86.50 108 VAL A O 1
ATOM 813 N N . VAL A 1 109 ? -12.405 -7.804 6.587 1.00 82.94 109 VAL A N 1
ATOM 814 C CA . VAL A 1 109 ? -13.324 -7.572 7.699 1.00 82.94 109 VAL A CA 1
ATOM 815 C C . VAL A 1 109 ? -13.515 -8.888 8.431 1.00 82.94 109 VAL A C 1
ATOM 817 O O . VAL A 1 109 ? -14.024 -9.841 7.853 1.00 82.94 109 VAL A O 1
ATOM 820 N N . ASP A 1 110 ? -13.070 -8.962 9.686 1.00 79.75 110 ASP A N 1
ATOM 821 C CA . ASP A 1 110 ? -13.205 -10.164 10.522 1.00 79.75 110 ASP A CA 1
ATOM 822 C C . ASP A 1 110 ? -12.675 -11.449 9.840 1.00 79.75 110 ASP A C 1
ATOM 824 O O . ASP A 1 110 ? -13.221 -12.541 9.990 1.00 79.75 110 ASP A O 1
ATOM 828 N N . GLY A 1 111 ? -11.597 -11.310 9.057 1.00 80.56 111 GLY A N 1
ATOM 829 C CA . GLY A 1 111 ? -10.970 -12.399 8.298 1.00 80.56 111 GLY A CA 1
ATOM 830 C C . GLY A 1 111 ? -11.630 -12.722 6.952 1.00 80.56 111 GLY A C 1
ATOM 831 O O . GLY A 1 111 ? -11.164 -13.620 6.255 1.00 80.56 111 GLY A O 1
ATOM 832 N N . GLN A 1 112 ? -12.686 -12.006 6.563 1.00 81.25 112 GLN A N 1
ATOM 833 C CA . GLN A 1 112 ? -13.341 -12.144 5.264 1.00 81.25 112 GLN A CA 1
ATOM 834 C C . GLN A 1 112 ? -12.939 -11.011 4.324 1.00 81.25 112 GLN A C 1
ATOM 836 O O . GLN A 1 112 ? -12.949 -9.844 4.708 1.00 81.25 112 GLN A O 1
ATOM 841 N N . VAL A 1 113 ? -12.610 -11.359 3.082 1.00 84.06 113 VAL A N 1
ATOM 842 C CA . VAL A 1 113 ? -12.317 -10.382 2.031 1.00 84.06 113 VAL A CA 1
ATOM 843 C C . VAL A 1 113 ? -13.631 -9.785 1.534 1.00 84.06 113 VAL A C 1
ATOM 845 O O . VAL A 1 113 ? -14.523 -10.508 1.092 1.00 84.06 113 VAL A O 1
ATOM 848 N N . VAL A 1 114 ? -13.736 -8.465 1.610 1.00 83.19 114 VAL A N 1
ATOM 849 C CA . VAL A 1 114 ? -14.815 -7.670 1.033 1.00 83.19 114 VAL A CA 1
ATOM 850 C C . VAL A 1 114 ? -14.227 -6.868 -0.118 1.00 83.19 114 VAL A C 1
ATOM 852 O O . VAL A 1 114 ? -13.354 -6.024 0.090 1.00 83.19 114 VAL A O 1
ATOM 855 N N . GLU A 1 115 ? -14.689 -7.161 -1.331 1.00 79.12 115 GLU A N 1
ATOM 856 C CA . GLU A 1 115 ? -14.241 -6.472 -2.538 1.00 79.12 115 GLU A CA 1
ATOM 857 C C . GLU A 1 115 ? -14.692 -5.009 -2.501 1.00 79.12 115 GLU A C 1
ATOM 859 O O . GLU A 1 115 ? -15.863 -4.697 -2.270 1.00 79.12 115 GLU A O 1
ATOM 864 N N . GLY A 1 116 ? -13.738 -4.103 -2.673 1.00 72.06 116 GLY A N 1
ATOM 865 C CA . GLY A 1 116 ? -13.982 -2.674 -2.708 1.00 72.06 116 GLY A CA 1
ATOM 866 C C . GLY A 1 116 ? -14.334 -2.214 -4.116 1.00 72.06 116 GLY A C 1
ATOM 867 O O . GLY A 1 116 ? -13.803 -2.696 -5.114 1.00 72.06 116 GLY A O 1
ATOM 868 N N . GLN A 1 117 ? -15.225 -1.232 -4.212 1.00 68.00 117 GLN A N 1
ATOM 869 C CA . GLN A 1 117 ? -15.610 -0.681 -5.508 1.00 68.00 117 GLN A CA 1
ATOM 870 C C . GLN A 1 117 ? -14.570 0.341 -5.988 1.00 68.00 117 GLN A C 1
ATOM 872 O O . GLN A 1 117 ? -14.260 1.309 -5.288 1.00 68.00 117 GLN A O 1
ATOM 877 N N . LEU A 1 118 ? -14.053 0.141 -7.204 1.00 67.44 118 LEU A N 1
ATOM 878 C CA . LEU A 1 118 ? -13.215 1.111 -7.911 1.00 67.44 118 LEU A CA 1
ATOM 879 C C . LEU A 1 118 ? -14.117 2.083 -8.666 1.00 67.44 118 LEU A C 1
ATOM 881 O O . LEU A 1 118 ? -14.815 1.693 -9.603 1.00 67.44 118 LEU A O 1
ATOM 885 N N . MET A 1 119 ? -14.118 3.353 -8.266 1.00 63.16 119 MET A N 1
ATOM 886 C CA . MET A 1 119 ? -15.064 4.325 -8.808 1.00 63.16 119 MET A CA 1
ATOM 887 C C . MET A 1 119 ? -14.378 5.593 -9.313 1.00 63.16 119 MET A C 1
ATOM 889 O O . MET A 1 119 ? -13.471 6.143 -8.685 1.00 63.16 119 MET A O 1
ATOM 893 N N . GLY A 1 120 ? -14.859 6.103 -10.451 1.00 58.28 120 GLY A N 1
ATOM 894 C CA . GLY A 1 120 ? -14.529 7.453 -10.898 1.00 58.28 120 GLY A CA 1
ATOM 895 C C . GLY A 1 120 ? -15.106 8.506 -9.944 1.00 58.28 120 GLY A C 1
ATOM 896 O O . GLY A 1 120 ? -16.159 8.300 -9.342 1.00 58.28 120 GLY A O 1
ATOM 897 N N . LYS A 1 121 ? -14.441 9.662 -9.839 1.00 51.56 121 LYS A N 1
ATOM 898 C CA . LYS A 1 121 ? -14.728 10.741 -8.872 1.00 51.56 121 LYS A CA 1
ATOM 899 C C . LYS A 1 121 ? -16.214 11.118 -8.721 1.00 51.56 121 LYS A C 1
ATOM 901 O O . LYS A 1 121 ? -16.713 11.253 -7.610 1.00 51.56 121 LYS A O 1
ATOM 906 N N . GLU A 1 122 ? -16.940 11.295 -9.826 1.00 47.34 122 GLU A N 1
ATOM 907 C CA . GLU A 1 122 ? -18.352 11.720 -9.778 1.00 47.34 122 GLU A CA 1
ATOM 908 C C . GLU A 1 122 ? -19.317 10.577 -9.429 1.00 47.34 122 GLU A C 1
ATOM 910 O O . GLU A 1 122 ? -20.327 10.801 -8.764 1.00 47.34 122 GLU A O 1
ATOM 915 N N . GLN A 1 123 ? -18.986 9.346 -9.825 1.00 51.50 123 GLN A N 1
ATOM 916 C CA . GLN A 1 123 ? -19.786 8.153 -9.532 1.00 51.50 123 GLN A CA 1
ATOM 917 C C . GLN A 1 123 ? -19.625 7.727 -8.066 1.00 51.50 123 GLN A C 1
ATOM 919 O O . GLN A 1 123 ? -20.603 7.323 -7.440 1.00 51.50 123 GLN A O 1
ATOM 924 N N . ALA A 1 124 ? -18.426 7.900 -7.496 1.00 49.09 124 ALA A N 1
ATOM 925 C CA . ALA A 1 124 ? -18.097 7.530 -6.121 1.00 49.09 124 ALA A CA 1
ATOM 926 C C . ALA A 1 124 ? -18.950 8.270 -5.081 1.00 49.09 124 ALA A C 1
ATOM 928 O O . ALA A 1 124 ? -19.468 7.658 -4.152 1.00 49.09 124 ALA A O 1
ATOM 929 N N . ARG A 1 125 ? -19.144 9.586 -5.239 1.00 49.06 125 ARG A N 1
ATOM 930 C CA . ARG A 1 125 ? -19.805 10.415 -4.218 1.00 49.06 125 ARG A CA 1
ATOM 931 C C . ARG A 1 125 ? -21.300 10.124 -4.060 1.00 49.06 125 ARG A C 1
ATOM 933 O O . ARG A 1 125 ? -21.782 10.042 -2.934 1.00 49.06 125 ARG A O 1
ATOM 940 N N . ALA A 1 126 ? -22.027 9.971 -5.166 1.00 53.62 126 ALA A N 1
ATOM 941 C CA . ALA A 1 126 ? -23.466 9.701 -5.132 1.00 53.62 126 ALA A CA 1
ATOM 942 C C . ALA A 1 126 ? -23.770 8.296 -4.586 1.00 53.62 126 ALA A C 1
ATOM 944 O O . ALA A 1 126 ? -24.691 8.128 -3.791 1.00 53.62 126 ALA A O 1
ATOM 945 N N . ILE A 1 127 ? -22.955 7.310 -4.973 1.00 49.56 127 ILE A N 1
ATOM 946 C CA . ILE A 1 127 ? -23.075 5.922 -4.521 1.00 49.56 127 ILE A CA 1
ATOM 947 C C . ILE A 1 127 ? -22.644 5.794 -3.048 1.00 49.56 127 ILE A C 1
ATOM 949 O O . ILE A 1 127 ? -23.348 5.166 -2.268 1.00 49.56 127 ILE A O 1
ATOM 953 N N . TYR A 1 128 ? -21.592 6.498 -2.613 1.00 48.62 128 TYR A N 1
ATOM 954 C CA . TYR A 1 128 ? -21.190 6.590 -1.203 1.00 48.62 128 TYR A CA 1
ATOM 955 C C . TYR A 1 128 ? -22.299 7.136 -0.292 1.00 48.62 128 TYR A C 1
ATOM 957 O O . TYR A 1 128 ? -22.597 6.542 0.742 1.00 48.62 128 TYR A O 1
ATOM 965 N N . GLU A 1 129 ? -22.919 8.267 -0.652 1.00 54.47 129 GLU A N 1
ATOM 966 C CA . GLU A 1 129 ? -23.968 8.882 0.173 1.00 54.47 129 GLU A CA 1
ATOM 967 C C . GLU A 1 129 ? -25.210 7.984 0.289 1.00 54.47 129 GLU A C 1
ATOM 969 O O . GLU A 1 129 ? -25.855 7.981 1.338 1.00 54.47 129 GLU A O 1
ATOM 974 N N . ASP A 1 130 ? -25.526 7.203 -0.746 1.00 52.31 130 ASP A N 1
ATOM 975 C CA . ASP A 1 130 ? -26.627 6.236 -0.730 1.00 52.31 130 ASP A CA 1
ATOM 976 C C . ASP A 1 130 ? -26.276 4.968 0.074 1.00 52.31 130 ASP A C 1
ATOM 978 O O . ASP A 1 130 ? -27.069 4.506 0.895 1.00 52.31 130 ASP A O 1
ATOM 982 N N . ILE A 1 131 ? -25.048 4.459 -0.063 1.00 48.75 131 ILE A N 1
ATOM 983 C CA . ILE A 1 131 ? -24.570 3.250 0.624 1.00 48.75 131 ILE A CA 1
ATOM 984 C C . ILE A 1 131 ? -24.323 3.482 2.119 1.00 48.75 131 ILE A C 1
ATOM 986 O O . ILE A 1 131 ? -24.690 2.641 2.941 1.00 48.75 131 ILE A O 1
ATOM 990 N N . VAL A 1 132 ? -23.740 4.617 2.520 1.00 47.94 132 VAL A N 1
ATOM 991 C CA . VAL A 1 132 ? -23.508 4.936 3.943 1.00 47.94 132 VAL A CA 1
ATOM 992 C C . VAL A 1 132 ? -24.828 5.155 4.677 1.00 47.94 132 VAL A C 1
ATOM 994 O O . VAL A 1 132 ? -24.959 4.757 5.835 1.00 47.94 132 VAL A O 1
ATOM 997 N N . ARG A 1 133 ? -25.855 5.683 3.994 1.00 52.56 133 ARG A N 1
ATOM 998 C CA . ARG A 1 133 ? -27.234 5.699 4.518 1.00 52.56 133 ARG A CA 1
ATOM 999 C C . ARG A 1 133 ? -27.787 4.289 4.738 1.00 52.56 133 ARG A C 1
ATOM 1001 O O . ARG A 1 133 ? -28.625 4.108 5.617 1.00 52.56 133 ARG A O 1
ATOM 1008 N N . GLN A 1 134 ? -27.300 3.307 3.981 1.00 53.97 134 GLN A N 1
ATOM 1009 C CA . GLN A 1 134 ? -27.651 1.888 4.087 1.00 53.97 134 GLN A CA 1
ATOM 1010 C C . GLN A 1 134 ? -26.675 1.071 4.961 1.00 53.97 134 GLN A C 1
ATOM 1012 O O . GLN A 1 134 ? -26.874 -0.131 5.128 1.00 53.97 134 GLN A O 1
ATOM 1017 N N . GLN A 1 135 ? -25.682 1.721 5.587 1.00 51.78 135 GLN A N 1
ATOM 1018 C CA . GLN A 1 135 ? -24.790 1.155 6.610 1.00 51.78 135 GLN A CA 1
ATOM 1019 C C . GLN A 1 135 ? -23.893 -0.022 6.156 1.00 51.78 135 GLN A C 1
ATOM 1021 O O . GLN A 1 135 ? -23.440 -0.778 7.017 1.00 51.78 135 GLN A O 1
ATOM 1026 N N . ARG A 1 136 ? -23.645 -0.223 4.846 1.00 52.88 136 ARG A N 1
ATOM 1027 C CA . ARG A 1 136 ? -23.244 -1.560 4.352 1.00 52.88 136 ARG A CA 1
ATOM 1028 C C . ARG A 1 136 ? -21.893 -1.788 3.677 1.00 52.88 136 ARG A C 1
ATOM 1030 O O . ARG A 1 136 ? -21.452 -2.926 3.800 1.00 52.88 136 ARG A O 1
ATOM 1037 N N . ASP A 1 137 ? -21.210 -0.820 3.061 1.00 54.84 137 ASP A N 1
ATOM 1038 C CA . ASP A 1 137 ? -19.927 -1.154 2.409 1.00 54.84 137 ASP A CA 1
ATOM 1039 C C . ASP A 1 137 ? -18.703 -0.646 3.164 1.00 54.84 137 ASP A C 1
ATOM 1041 O O . ASP A 1 137 ? -18.586 0.556 3.422 1.00 54.84 137 ASP A O 1
ATOM 1045 N N . PRO A 1 138 ? -17.769 -1.550 3.508 1.00 60.41 138 PRO A N 1
ATOM 1046 C CA . PRO A 1 138 ? -16.652 -1.187 4.346 1.00 60.41 138 PRO A CA 1
ATOM 1047 C C . PRO A 1 138 ? -15.488 -0.550 3.573 1.00 60.41 138 PRO A C 1
ATOM 1049 O O . PRO A 1 138 ? -14.666 0.115 4.199 1.00 60.41 138 PRO A O 1
ATOM 1052 N N . ALA A 1 139 ? -15.428 -0.696 2.239 1.00 64.25 139 ALA A N 1
ATOM 1053 C CA . ALA A 1 139 ? -14.271 -0.327 1.420 1.00 64.25 139 ALA A CA 1
ATOM 1054 C C . ALA A 1 139 ? -14.651 0.411 0.124 1.00 64.25 139 ALA A C 1
ATOM 1056 O O . ALA A 1 139 ? -15.253 -0.164 -0.781 1.00 64.25 139 ALA A O 1
ATOM 1057 N N . LEU A 1 140 ? -14.237 1.676 0.002 1.00 70.75 140 LEU A N 1
ATOM 1058 C CA . LEU A 1 140 ? -14.377 2.471 -1.224 1.00 70.75 140 LEU A CA 1
ATOM 1059 C C . LEU A 1 140 ? -13.048 3.143 -1.572 1.00 70.75 140 LEU A C 1
ATOM 1061 O O . LEU A 1 140 ? -12.445 3.767 -0.695 1.00 70.75 140 LEU A O 1
ATOM 1065 N N . LEU A 1 141 ? -12.642 3.064 -2.844 1.00 71.94 141 LEU A N 1
ATOM 1066 C CA . LEU A 1 141 ? -11.474 3.759 -3.384 1.00 71.94 141 LEU A CA 1
ATOM 1067 C C . LEU A 1 141 ? -11.898 4.793 -4.439 1.00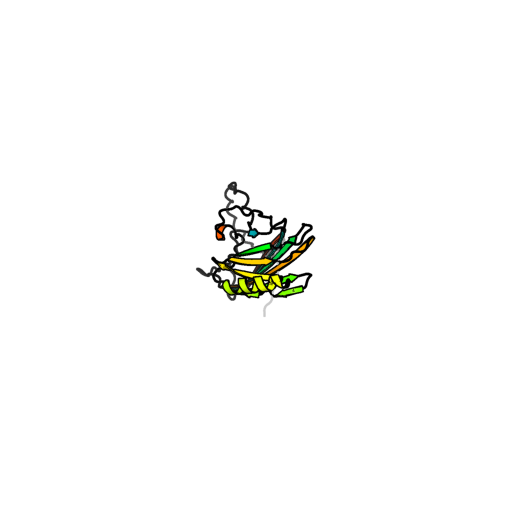 71.94 141 LEU A C 1
ATOM 1069 O O . LEU A 1 141 ? -12.514 4.454 -5.450 1.00 71.94 141 LEU A O 1
ATOM 1073 N N . GLU A 1 142 ? -11.542 6.057 -4.216 1.00 72.62 142 GLU A N 1
ATOM 1074 C CA . GLU A 1 142 ? -11.907 7.199 -5.061 1.00 72.62 142 GLU A CA 1
ATOM 1075 C C . GLU A 1 142 ? -10.659 7.906 -5.608 1.00 72.62 142 GLU A C 1
ATOM 1077 O O . GLU A 1 142 ? -9.738 8.232 -4.861 1.00 72.62 142 GLU A O 1
ATOM 1082 N N . TYR A 1 143 ? -10.632 8.219 -6.905 1.00 68.88 143 TYR A N 1
ATOM 1083 C CA . TYR A 1 143 ? -9.577 9.065 -7.473 1.00 68.88 143 TYR A CA 1
ATOM 1084 C C . TYR A 1 143 ? -9.790 10.543 -7.116 1.00 68.88 143 TYR A C 1
ATOM 1086 O O . TYR A 1 143 ? -10.783 11.155 -7.524 1.00 68.88 143 TYR A O 1
ATOM 1094 N N . VAL A 1 144 ? -8.823 11.152 -6.423 1.00 67.81 144 VAL A N 1
ATOM 1095 C CA . VAL A 1 144 ? -8.912 12.555 -5.970 1.00 67.81 144 VAL A CA 1
ATOM 1096 C C . VAL A 1 144 ? -8.016 13.524 -6.753 1.00 67.81 144 VAL A C 1
ATOM 1098 O O . VAL A 1 144 ? -8.088 14.736 -6.536 1.00 67.81 144 VAL A O 1
ATOM 1101 N N . GLY A 1 145 ? -7.255 13.029 -7.736 1.00 64.19 145 GLY A N 1
ATOM 1102 C CA . GLY A 1 145 ? -6.370 13.831 -8.589 1.00 64.19 145 GLY A CA 1
ATOM 1103 C C . GLY A 1 145 ? -4.897 13.760 -8.177 1.00 64.19 145 GLY A C 1
ATOM 1104 O O . GLY A 1 145 ? -4.593 13.444 -7.033 1.00 64.19 145 GLY A O 1
ATOM 1105 N N . ARG A 1 146 ? -3.984 14.111 -9.098 1.00 64.94 146 ARG A N 1
ATOM 1106 C CA . ARG A 1 146 ? -2.521 14.142 -8.866 1.00 64.94 146 ARG A CA 1
ATOM 1107 C C . ARG A 1 146 ? -1.978 12.818 -8.318 1.00 64.94 146 ARG A C 1
ATOM 1109 O O . ARG A 1 146 ? -1.240 12.827 -7.336 1.00 64.94 146 ARG A O 1
ATOM 1116 N N . ASP A 1 147 ? -2.376 11.706 -8.932 1.00 67.81 147 ASP A N 1
ATOM 1117 C CA . ASP A 1 147 ? -1.811 10.385 -8.613 1.00 67.81 147 ASP A CA 1
ATOM 1118 C C . ASP A 1 147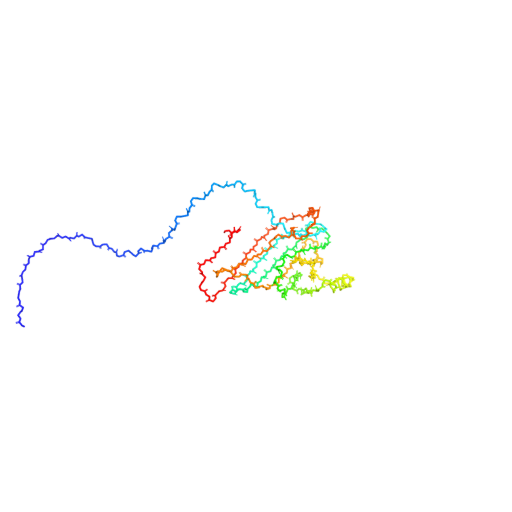 ? -2.139 9.919 -7.179 1.00 67.81 147 ASP A C 1
ATOM 1120 O O . ASP A 1 147 ? -1.439 9.111 -6.568 1.00 67.81 147 ASP A O 1
ATOM 1124 N N . LEU A 1 148 ? -3.233 10.454 -6.625 1.00 71.06 148 LEU A N 1
ATOM 1125 C CA . LEU A 1 148 ? -3.744 10.111 -5.306 1.00 71.06 148 LEU A CA 1
ATOM 1126 C C . LEU A 1 148 ? -5.106 9.441 -5.398 1.00 71.06 148 LEU A C 1
ATOM 1128 O O . LEU A 1 148 ? -6.044 9.950 -6.025 1.00 71.06 148 LEU A O 1
ATOM 1132 N N . PHE A 1 149 ? -5.221 8.336 -4.674 1.00 77.00 149 PHE A N 1
ATOM 1133 C CA . PHE A 1 149 ? -6.472 7.632 -4.460 1.00 77.00 149 PHE A CA 1
ATOM 1134 C C . PHE A 1 149 ? -6.823 7.665 -2.982 1.00 77.00 149 PHE A C 1
ATOM 1136 O O . PHE A 1 149 ? -5.995 7.385 -2.121 1.00 77.00 149 PHE A O 1
ATOM 1143 N N . GLN A 1 150 ? -8.054 8.038 -2.686 1.00 77.88 150 GLN A N 1
ATOM 1144 C CA . GLN A 1 150 ? -8.588 8.111 -1.344 1.00 77.88 150 GLN A CA 1
ATOM 1145 C C . GLN A 1 150 ? -9.335 6.816 -1.034 1.00 77.88 150 GLN A C 1
ATOM 1147 O O . GLN A 1 150 ? -10.334 6.512 -1.679 1.00 77.88 150 GLN A O 1
ATOM 1152 N N . ALA A 1 151 ? -8.880 6.081 -0.027 1.00 80.81 151 ALA A N 1
ATOM 1153 C CA . ALA A 1 151 ? -9.613 4.974 0.557 1.00 80.81 151 ALA A CA 1
ATOM 1154 C C . ALA A 1 151 ? -10.359 5.433 1.805 1.00 80.81 151 ALA A C 1
ATOM 1156 O O . ALA A 1 151 ? -9.784 6.063 2.697 1.00 80.81 151 ALA A O 1
ATOM 1157 N N . ARG A 1 152 ? -11.644 5.095 1.880 1.00 77.44 152 ARG A N 1
ATOM 1158 C CA . ARG A 1 152 ? -12.437 5.246 3.101 1.00 77.44 152 ARG A CA 1
ATOM 1159 C C . ARG A 1 152 ? -12.543 3.903 3.795 1.00 77.44 152 ARG A C 1
ATOM 1161 O O . ARG A 1 152 ? -12.920 2.912 3.174 1.00 77.44 152 ARG A O 1
ATOM 1168 N N . ILE A 1 153 ? -12.199 3.900 5.075 1.00 79.88 153 ILE A N 1
ATOM 1169 C CA . ILE A 1 153 ? -12.144 2.717 5.918 1.00 79.88 153 ILE A CA 1
ATOM 1170 C C . ILE A 1 153 ? -13.198 2.881 7.002 1.00 79.88 153 ILE A C 1
ATOM 1172 O O . ILE A 1 153 ? -13.011 3.654 7.946 1.00 79.88 153 ILE A O 1
ATOM 1176 N N . PHE A 1 154 ? -14.322 2.183 6.855 1.00 74.75 154 PHE A N 1
ATOM 1177 C CA . PHE A 1 154 ? -15.440 2.310 7.781 1.00 74.75 154 PHE A CA 1
ATOM 1178 C C . PHE A 1 154 ? -16.175 0.981 8.006 1.00 74.75 154 PHE A C 1
ATOM 1180 O O . PHE A 1 154 ? -16.324 0.197 7.082 1.00 74.75 154 PHE A O 1
ATOM 1187 N N . PRO A 1 155 ? -16.716 0.739 9.208 1.00 80.44 155 PRO A N 1
ATOM 1188 C CA . PRO A 1 155 ? -16.226 1.249 10.483 1.00 80.44 155 PRO A CA 1
ATOM 1189 C C . PRO A 1 155 ? -14.960 0.486 10.908 1.00 80.44 155 PRO A C 1
ATOM 1191 O O . PRO A 1 155 ? -14.886 -0.730 10.738 1.00 80.44 155 PRO A O 1
ATOM 1194 N N . ILE A 1 156 ? -13.995 1.162 11.537 1.00 86.00 156 ILE A N 1
ATOM 1195 C CA . ILE A 1 156 ? -12.972 0.481 12.346 1.00 86.00 156 ILE A CA 1
ATOM 1196 C C . ILE A 1 156 ? -13.551 0.321 13.764 1.00 86.00 156 ILE A C 1
ATOM 1198 O O . ILE A 1 156 ? -13.748 1.330 14.457 1.00 86.00 156 ILE A O 1
ATOM 1202 N N . PRO A 1 157 ? -13.895 -0.908 14.197 1.00 88.19 157 PRO A N 1
ATOM 1203 C CA . PRO A 1 157 ? -14.567 -1.135 15.475 1.00 88.19 157 PRO A CA 1
ATOM 1204 C C . PRO A 1 157 ? -13.662 -0.779 16.666 1.00 88.19 157 PRO A C 1
ATOM 1206 O O . PRO A 1 157 ? -12.439 -0.792 16.523 1.00 88.19 157 PRO A O 1
ATOM 1209 N N . PRO A 1 158 ? -14.235 -0.456 17.838 1.00 90.06 158 PRO A N 1
ATOM 1210 C CA . PRO A 1 158 ? -13.452 -0.162 19.037 1.00 90.06 158 PRO A CA 1
ATOM 1211 C C . PRO A 1 158 ? -12.617 -1.375 19.455 1.00 90.06 158 PRO A C 1
ATOM 1213 O O . PRO A 1 158 ? -13.125 -2.495 19.505 1.00 90.06 158 PRO A O 1
ATOM 1216 N N . GLY A 1 159 ? -11.330 -1.159 19.718 1.00 89.81 159 GLY A N 1
ATOM 1217 C CA . GLY A 1 159 ? -10.360 -2.217 20.010 1.00 89.81 159 GLY A CA 1
ATOM 1218 C C . GLY A 1 159 ? -10.098 -3.189 18.853 1.00 89.81 159 GLY A C 1
ATOM 1219 O O . GLY A 1 159 ? -9.442 -4.206 19.066 1.00 89.81 159 GLY A O 1
ATOM 1220 N N . GLY A 1 160 ? -10.620 -2.922 17.654 1.00 90.25 160 GLY A N 1
ATOM 1221 C CA . GLY A 1 160 ? -10.467 -3.796 16.498 1.00 90.25 160 GLY A CA 1
ATOM 1222 C C . GLY A 1 160 ? -9.664 -3.165 15.368 1.00 90.25 160 GLY A C 1
ATOM 1223 O O . GLY A 1 160 ? -9.139 -2.055 15.481 1.00 90.25 160 GLY A O 1
ATOM 1224 N N . GLN A 1 161 ? -9.572 -3.906 14.266 1.00 91.50 161 GLN A N 1
ATOM 1225 C CA . GLN A 1 161 ? -8.719 -3.569 13.133 1.00 91.50 161 GLN A CA 1
ATOM 1226 C C . GLN A 1 161 ? -9.428 -3.758 11.793 1.00 91.50 161 GLN A C 1
ATOM 1228 O O . GLN A 1 161 ? -10.418 -4.485 11.691 1.00 91.50 161 GLN A O 1
ATOM 1233 N N . ARG A 1 162 ? -8.900 -3.103 10.761 1.00 90.19 162 ARG A N 1
ATOM 1234 C CA . ARG A 1 162 ? -9.274 -3.287 9.358 1.00 90.19 162 ARG A CA 1
ATOM 1235 C C . ARG A 1 162 ? -8.014 -3.360 8.516 1.00 90.19 162 ARG A C 1
ATOM 1237 O O . ARG A 1 162 ? -7.144 -2.503 8.656 1.00 90.19 162 ARG A O 1
ATOM 1244 N N . THR A 1 163 ? -7.941 -4.353 7.640 1.00 91.81 163 THR A N 1
ATOM 1245 C CA . THR A 1 163 ? -6.850 -4.464 6.668 1.00 91.81 163 THR A CA 1
ATOM 1246 C C . THR A 1 163 ? -7.374 -4.073 5.303 1.00 91.81 163 THR A C 1
ATOM 1248 O O . THR A 1 163 ? -8.447 -4.520 4.914 1.00 91.81 163 THR A O 1
ATOM 1251 N N . ILE A 1 164 ? -6.646 -3.228 4.590 1.00 90.75 164 ILE A N 1
ATOM 1252 C CA . ILE A 1 164 ? -6.920 -2.914 3.190 1.00 90.75 164 ILE A CA 1
ATOM 1253 C C . ILE A 1 164 ? -5.818 -3.486 2.319 1.00 90.75 164 ILE A C 1
ATOM 1255 O O . ILE A 1 164 ? -4.645 -3.488 2.699 1.00 90.75 164 ILE A O 1
ATOM 1259 N N . GLU A 1 165 ? -6.218 -3.936 1.144 1.00 92.19 165 GLU A N 1
ATOM 1260 C CA . GLU A 1 165 ? -5.342 -4.499 0.135 1.00 92.19 165 GLU A CA 1
ATOM 1261 C C . GLU A 1 165 ? -5.571 -3.760 -1.178 1.00 92.19 165 GLU A C 1
ATOM 1263 O O . GLU A 1 165 ? -6.708 -3.511 -1.576 1.00 92.19 165 GLU A O 1
ATOM 1268 N N . LEU A 1 166 ? -4.489 -3.382 -1.845 1.00 90.25 166 LEU A N 1
ATOM 1269 C CA . LEU A 1 166 ? -4.512 -2.710 -3.136 1.00 90.25 166 LEU A CA 1
ATOM 1270 C C . LEU A 1 166 ? -3.506 -3.393 -4.055 1.00 90.25 166 LEU A C 1
ATOM 1272 O O . LEU A 1 166 ? -2.322 -3.473 -3.724 1.00 90.25 166 LEU A O 1
ATOM 1276 N N . THR A 1 167 ? -3.963 -3.795 -5.234 1.00 90.69 167 THR A N 1
ATOM 1277 C CA . THR A 1 167 ? -3.101 -4.290 -6.305 1.00 90.69 167 THR A CA 1
ATOM 1278 C C . THR A 1 167 ? -3.135 -3.311 -7.470 1.00 90.69 167 THR A C 1
ATOM 1280 O O . THR A 1 167 ? -4.205 -2.919 -7.944 1.00 90.69 167 THR A O 1
ATOM 1283 N N . TYR A 1 168 ? -1.962 -2.921 -7.958 1.00 88.19 168 TYR A N 1
ATOM 1284 C CA . TYR A 1 168 ? -1.833 -2.169 -9.201 1.00 88.19 168 TYR A CA 1
ATOM 1285 C C . TYR A 1 168 ? -0.664 -2.676 -10.033 1.00 88.19 168 TYR A C 1
ATOM 1287 O O . TYR A 1 168 ? 0.301 -3.231 -9.515 1.00 88.19 168 TYR A O 1
ATOM 1295 N N . SER A 1 169 ? -0.736 -2.450 -11.338 1.00 88.62 169 SER A N 1
ATOM 1296 C CA . SER A 1 169 ? 0.333 -2.769 -12.276 1.00 88.62 169 SER A CA 1
ATOM 1297 C C . SER A 1 169 ? 0.853 -1.509 -12.950 1.00 88.62 169 SER A C 1
ATOM 1299 O O . SER A 1 169 ? 0.098 -0.567 -13.174 1.00 88.62 169 SER A O 1
ATOM 1301 N N . GLN A 1 170 ? 2.141 -1.466 -13.270 1.00 87.75 170 GLN A N 1
ATOM 1302 C CA . GLN A 1 170 ? 2.738 -0.355 -14.004 1.00 87.75 170 GLN A CA 1
ATOM 1303 C C . GLN A 1 170 ? 3.860 -0.818 -14.928 1.00 87.75 170 GLN A C 1
ATOM 1305 O O . GLN A 1 170 ? 4.538 -1.814 -14.662 1.00 87.75 170 GLN A O 1
ATOM 1310 N N . VAL A 1 171 ? 4.094 -0.049 -15.992 1.00 88.94 171 VAL A N 1
ATOM 1311 C CA . VAL A 1 171 ? 5.295 -0.189 -16.819 1.00 88.94 171 VAL A CA 1
ATOM 1312 C C . VAL A 1 171 ? 6.400 0.676 -16.222 1.00 88.94 171 VAL A C 1
ATOM 1314 O O . VAL A 1 171 ? 6.244 1.882 -16.049 1.00 88.94 171 VAL A O 1
ATOM 1317 N N . LEU A 1 172 ? 7.523 0.052 -15.890 1.00 92.75 172 LEU A N 1
ATOM 1318 C CA . LEU A 1 172 ? 8.674 0.701 -15.288 1.00 92.75 172 LEU A CA 1
ATOM 1319 C C . LEU A 1 172 ? 9.526 1.406 -16.346 1.00 92.75 172 LEU A C 1
ATOM 1321 O O . LEU A 1 172 ? 9.821 0.815 -17.390 1.00 92.75 172 LEU A O 1
ATOM 1325 N N . PRO A 1 173 ? 10.000 2.632 -16.070 1.00 91.44 173 PRO A N 1
ATOM 1326 C CA . PRO A 1 173 ? 10.914 3.319 -16.964 1.00 91.44 173 PRO A CA 1
ATOM 1327 C C . PRO A 1 173 ? 12.232 2.548 -17.084 1.00 91.44 173 PRO A C 1
ATOM 1329 O O . PRO A 1 173 ? 12.805 2.080 -16.091 1.00 91.44 173 PRO A O 1
ATOM 1332 N N . LYS A 1 174 ? 12.724 2.456 -18.323 1.00 92.75 174 LYS A N 1
ATOM 1333 C CA . LYS A 1 174 ? 13.989 1.810 -18.668 1.00 92.75 174 LYS A CA 1
ATOM 1334 C C . LYS A 1 174 ? 14.902 2.771 -19.414 1.00 92.75 174 LYS A C 1
ATOM 1336 O O . LYS A 1 174 ? 14.585 3.218 -20.512 1.00 92.75 174 LYS A O 1
ATOM 1341 N N . GLU A 1 175 ? 16.084 3.007 -18.860 1.00 93.19 175 GLU A N 1
ATOM 1342 C CA . GLU A 1 175 ? 17.115 3.865 -19.449 1.00 93.19 175 GLU A CA 1
ATOM 1343 C C . GLU A 1 175 ? 18.451 3.128 -19.463 1.00 93.19 175 GLU A C 1
ATOM 1345 O O . GLU A 1 175 ? 18.891 2.617 -18.438 1.00 93.19 175 GLU A O 1
ATOM 1350 N N . ASN A 1 176 ? 19.117 3.042 -20.618 1.00 90.50 176 ASN A N 1
ATOM 1351 C CA . ASN A 1 176 ? 20.424 2.375 -20.748 1.00 90.50 176 ASN A CA 1
ATOM 1352 C C . ASN A 1 176 ? 20.466 0.954 -20.142 1.00 90.50 176 ASN A C 1
ATOM 1354 O O . ASN A 1 176 ? 21.472 0.529 -19.581 1.00 90.50 176 ASN A O 1
ATOM 1358 N N . SER A 1 177 ? 19.371 0.199 -20.284 1.00 87.50 177 SER A N 1
ATOM 1359 C CA . SER A 1 177 ? 19.164 -1.139 -19.693 1.00 87.50 177 SER A CA 1
ATOM 1360 C C . SER A 1 177 ? 18.980 -1.190 -18.171 1.00 87.50 177 SER A C 1
ATOM 1362 O O . SER A 1 177 ? 18.853 -2.284 -17.627 1.00 87.50 177 SER A O 1
ATOM 1364 N N . LEU A 1 178 ? 18.907 -0.046 -17.493 1.00 91.44 178 LEU A N 1
ATOM 1365 C CA . LEU A 1 178 ? 18.502 0.061 -16.097 1.00 91.44 178 LEU A CA 1
ATOM 1366 C C . LEU A 1 178 ? 16.981 0.212 -16.023 1.00 91.44 178 LEU A C 1
ATOM 1368 O O . LEU A 1 178 ? 16.432 1.137 -16.615 1.00 91.44 178 LEU A O 1
ATOM 1372 N N . VAL A 1 179 ? 16.317 -0.675 -15.286 1.00 93.88 179 VAL A N 1
ATOM 1373 C CA . VAL A 1 179 ? 14.887 -0.568 -14.965 1.00 93.88 179 VAL A CA 1
ATOM 1374 C C . VAL A 1 179 ? 14.756 0.031 -13.570 1.00 93.88 179 VAL A C 1
ATOM 1376 O O . VAL A 1 179 ? 15.450 -0.398 -12.647 1.00 93.88 179 VAL A O 1
ATOM 1379 N N . ARG A 1 180 ? 13.892 1.036 -13.407 1.00 93.81 180 ARG A N 1
ATOM 1380 C CA . ARG A 1 180 ? 13.707 1.733 -12.129 1.00 93.81 180 ARG A CA 1
ATOM 1381 C C . ARG A 1 180 ? 12.297 1.521 -11.592 1.00 93.81 180 ARG A C 1
ATOM 1383 O O . ARG A 1 180 ? 11.336 2.005 -12.176 1.00 93.81 180 ARG A O 1
ATOM 1390 N N . TYR A 1 181 ? 12.202 0.890 -10.426 1.00 93.12 181 TYR A N 1
ATOM 1391 C CA . TYR A 1 181 ? 10.985 0.857 -9.618 1.00 93.12 181 TYR A CA 1
ATOM 1392 C C . TYR A 1 181 ? 11.045 1.939 -8.536 1.00 93.12 181 TYR A C 1
ATOM 1394 O O . TYR A 1 181 ? 12.058 2.074 -7.848 1.00 93.12 181 TYR A O 1
ATOM 1402 N N . THR A 1 182 ? 9.971 2.716 -8.395 1.00 90.00 182 THR A N 1
ATOM 1403 C CA . THR A 1 182 ? 9.848 3.750 -7.359 1.00 90.00 182 THR A CA 1
ATOM 1404 C C . THR A 1 182 ? 8.524 3.568 -6.640 1.00 90.00 182 THR A C 1
ATOM 1406 O O . THR A 1 182 ? 7.473 3.802 -7.227 1.00 90.00 182 THR A O 1
ATOM 1409 N N . TYR A 1 183 ? 8.580 3.207 -5.359 1.00 87.56 183 TYR A N 1
ATOM 1410 C CA . TYR A 1 183 ? 7.402 3.185 -4.502 1.00 87.56 183 TYR A CA 1
ATOM 1411 C C . TYR A 1 183 ? 7.302 4.490 -3.694 1.00 87.56 183 TYR A C 1
ATOM 1413 O O . TYR A 1 183 ? 8.198 4.781 -2.890 1.00 87.56 183 TYR A O 1
ATOM 1421 N N . PRO A 1 184 ? 6.251 5.303 -3.883 1.00 80.38 184 PRO A N 1
ATOM 1422 C CA . PRO A 1 184 ? 6.092 6.548 -3.145 1.00 80.38 184 PRO A CA 1
ATOM 1423 C C . PRO A 1 184 ? 5.597 6.274 -1.717 1.00 80.38 184 PRO A C 1
ATOM 1425 O O . PRO A 1 184 ? 4.414 6.109 -1.474 1.00 80.38 184 PRO A O 1
ATOM 1428 N N . LEU A 1 185 ? 6.491 6.267 -0.727 1.00 77.12 185 LEU A N 1
ATOM 1429 C CA . LEU A 1 185 ? 6.085 6.054 0.674 1.00 77.12 185 LEU A CA 1
ATOM 1430 C C . LEU A 1 185 ? 5.444 7.302 1.325 1.00 77.12 185 LEU A C 1
ATOM 1432 O O . LEU A 1 185 ? 4.757 7.194 2.337 1.00 77.12 185 LEU A O 1
ATOM 1436 N N . ARG A 1 186 ? 5.681 8.503 0.773 1.00 68.88 186 ARG A N 1
ATOM 1437 C CA . ARG A 1 186 ? 5.239 9.788 1.348 1.00 68.88 186 ARG A CA 1
ATOM 1438 C C . ARG A 1 186 ? 4.071 10.382 0.569 1.00 68.88 186 ARG A C 1
ATOM 1440 O O . ARG A 1 186 ? 4.165 10.549 -0.642 1.00 68.88 186 ARG A O 1
ATOM 1447 N N . VAL A 1 187 ? 3.042 10.824 1.292 1.00 60.53 187 VAL A N 1
ATOM 1448 C CA . VAL A 1 187 ? 1.821 11.408 0.696 1.00 60.53 187 VAL A CA 1
ATOM 1449 C C . VAL A 1 187 ? 1.712 12.921 0.935 1.00 60.53 187 VAL A C 1
ATOM 1451 O O . VAL A 1 187 ? 1.101 13.643 0.150 1.00 60.53 187 VAL A O 1
ATOM 1454 N N . TYR A 1 188 ? 2.360 13.436 1.989 1.00 54.81 188 TYR A N 1
ATOM 1455 C CA . TYR A 1 188 ? 2.243 14.838 2.421 1.00 54.81 188 TYR A CA 1
ATOM 1456 C C . TYR A 1 188 ? 2.531 15.901 1.335 1.00 54.81 188 TYR A C 1
ATOM 1458 O O . TYR A 1 188 ? 1.760 16.858 1.245 1.00 54.81 188 TYR A O 1
ATOM 1466 N N . PRO A 1 189 ? 3.560 15.765 0.469 1.00 53.78 189 PRO A N 1
ATOM 1467 C CA . PRO A 1 189 ? 3.832 16.772 -0.562 1.00 53.78 189 PRO A CA 1
ATOM 1468 C C . PRO A 1 189 ? 2.726 16.900 -1.623 1.00 53.78 189 PRO A C 1
ATOM 1470 O O . PRO A 1 189 ? 2.598 17.953 -2.244 1.00 53.78 189 PRO A O 1
ATOM 1473 N N . LEU A 1 190 ? 1.928 15.848 -1.838 1.00 50.97 190 LEU A N 1
ATOM 1474 C CA . LEU A 1 190 ? 0.966 15.771 -2.943 1.00 50.97 190 LEU A CA 1
ATOM 1475 C C . LEU A 1 190 ? -0.351 16.503 -2.642 1.00 50.97 190 LEU A C 1
ATOM 1477 O O . LEU A 1 190 ? -1.014 16.994 -3.556 1.00 50.97 190 LEU A O 1
ATOM 1481 N N . LEU A 1 191 ? -0.710 16.636 -1.364 1.00 51.75 191 LEU A N 1
ATOM 1482 C CA . LEU A 1 191 ? -2.009 17.174 -0.954 1.00 51.75 191 LEU A CA 1
ATOM 1483 C C . LEU A 1 191 ? -2.033 18.702 -0.759 1.00 51.75 191 LEU A C 1
ATOM 1485 O O . LEU A 1 191 ? -3.108 19.244 -0.520 1.00 51.75 191 LEU A O 1
ATOM 1489 N N . GLN A 1 192 ? -0.894 19.410 -0.876 1.00 51.06 192 GLN A N 1
ATOM 1490 C CA . GLN A 1 192 ? -0.783 20.880 -0.710 1.00 51.06 192 GLN A CA 1
ATOM 1491 C C . GLN A 1 192 ? -1.571 21.426 0.501 1.00 51.06 192 GLN A C 1
ATOM 1493 O O . GLN A 1 192 ? -2.105 22.537 0.475 1.00 51.06 192 GLN A O 1
ATOM 1498 N N . VAL A 1 193 ? -1.687 20.639 1.574 1.00 49.72 193 VAL A N 1
ATOM 1499 C CA . VAL A 1 193 ? -2.485 21.033 2.733 1.00 49.72 193 VAL A CA 1
ATOM 1500 C C . VAL A 1 193 ? -1.665 22.051 3.513 1.00 49.72 193 VAL A C 1
ATOM 1502 O O . VAL A 1 193 ? -0.655 21.715 4.120 1.00 49.72 193 VAL A O 1
ATOM 1505 N N . GLY A 1 194 ? -2.108 23.310 3.537 1.00 43.94 194 GLY A N 1
ATOM 1506 C CA . GLY A 1 194 ? -1.536 24.373 4.378 1.00 43.94 194 GLY A CA 1
ATOM 1507 C C . GLY A 1 194 ? -1.703 24.143 5.890 1.00 43.94 194 GLY A C 1
ATOM 1508 O O . GLY A 1 194 ? -1.486 25.055 6.683 1.00 43.94 194 GLY A O 1
ATOM 1509 N N . ARG A 1 195 ? -2.111 22.937 6.301 1.00 48.00 195 ARG A N 1
ATOM 1510 C CA . ARG A 1 195 ? -2.149 22.470 7.683 1.00 48.00 195 ARG A CA 1
ATOM 1511 C C . ARG A 1 195 ? -1.242 21.252 7.807 1.00 48.00 195 ARG A C 1
ATOM 1513 O O . ARG A 1 195 ? -1.322 20.338 6.989 1.00 48.00 195 ARG A O 1
ATOM 1520 N N . ARG A 1 196 ? -0.423 21.226 8.862 1.00 48.94 196 ARG A N 1
ATOM 1521 C CA . ARG A 1 196 ? 0.249 19.995 9.303 1.00 48.94 196 ARG A CA 1
ATOM 1522 C C . ARG A 1 196 ? -0.829 18.910 9.463 1.00 48.94 196 ARG A C 1
ATOM 1524 O O . ARG A 1 196 ? -1.905 19.254 9.961 1.00 48.94 196 ARG A O 1
ATOM 1531 N N . PRO A 1 197 ? -0.587 17.654 9.046 1.00 51.25 197 PRO A N 1
ATOM 1532 C CA . PRO A 1 197 ? -1.531 16.577 9.307 1.00 51.25 197 PRO A CA 1
ATOM 1533 C C . PRO A 1 197 ? -1.761 16.551 10.814 1.00 51.25 197 PRO A C 1
ATOM 1535 O O . PRO A 1 197 ? -0.796 16.624 11.577 1.00 51.25 197 PRO A O 1
ATOM 1538 N N . GLU A 1 198 ? -3.023 16.529 11.232 1.00 49.16 198 GLU A N 1
ATOM 1539 C CA . GLU A 1 198 ? -3.375 16.637 12.651 1.00 49.16 198 GLU A CA 1
ATOM 1540 C C . GLU A 1 198 ? -2.802 15.450 13.448 1.00 49.16 198 GLU A C 1
ATOM 1542 O O . GLU A 1 198 ? -2.472 15.604 14.621 1.00 49.16 198 GLU A O 1
ATOM 1547 N N . TYR A 1 199 ? -2.547 14.317 12.772 1.00 52.59 199 TYR A N 1
ATOM 1548 C CA . TYR A 1 199 ? -1.881 13.136 13.316 1.00 52.59 199 TYR A CA 1
ATOM 1549 C C . TYR A 1 199 ? -1.000 12.463 12.247 1.00 52.59 199 TYR A C 1
ATOM 1551 O O . TYR A 1 199 ? -1.502 11.948 11.252 1.00 52.59 199 TYR A O 1
ATOM 1559 N N . VAL A 1 200 ? 0.324 12.463 12.440 1.00 53.41 200 VAL A N 1
ATOM 1560 C CA . VAL A 1 200 ? 1.247 11.552 11.737 1.00 53.41 200 VAL A CA 1
ATOM 1561 C C . VAL A 1 200 ? 1.620 10.481 12.748 1.00 53.41 200 VAL A C 1
ATOM 1563 O O . VAL A 1 200 ? 2.432 10.724 13.637 1.00 53.41 200 VAL A O 1
ATOM 1566 N N . GLN A 1 201 ? 0.957 9.333 12.670 1.00 60.91 201 GLN A N 1
ATOM 1567 C CA . GLN A 1 201 ? 1.272 8.198 13.532 1.00 60.91 201 GLN A CA 1
ATOM 1568 C C . GLN A 1 201 ? 2.472 7.451 12.933 1.00 60.91 201 GLN A C 1
ATOM 1570 O O . GLN A 1 201 ? 2.511 7.267 11.711 1.00 60.91 201 GLN A O 1
ATOM 1575 N N . PRO A 1 202 ? 3.454 7.025 13.746 1.00 67.06 202 PRO A N 1
ATOM 1576 C CA . PRO A 1 202 ? 4.509 6.150 13.262 1.00 67.06 202 PRO A CA 1
ATOM 1577 C C . PRO A 1 202 ? 3.898 4.839 12.753 1.00 67.06 202 PRO A C 1
ATOM 1579 O O . PRO A 1 202 ? 2.948 4.316 13.335 1.00 67.06 202 PRO A O 1
ATOM 1582 N N . ILE A 1 203 ? 4.449 4.315 11.660 1.00 76.62 203 ILE A N 1
ATOM 1583 C CA . ILE A 1 203 ? 4.087 2.988 11.155 1.00 76.62 203 ILE A CA 1
ATOM 1584 C C . ILE A 1 203 ? 4.625 1.958 12.154 1.00 76.62 203 ILE A C 1
ATOM 1586 O O . ILE A 1 203 ? 5.815 1.995 12.467 1.00 76.62 203 ILE A O 1
ATOM 1590 N N . GLY A 1 204 ? 3.780 1.038 12.624 1.00 83.38 204 GLY A N 1
ATOM 1591 C CA . GLY A 1 204 ? 4.198 -0.038 13.526 1.00 83.38 204 GLY A CA 1
ATOM 1592 C C . GLY A 1 204 ? 5.248 -0.943 12.879 1.00 83.38 204 GLY A C 1
ATOM 1593 O O . GLY A 1 204 ? 6.392 -1.009 13.326 1.00 83.38 204 GLY A O 1
ATOM 1594 N N . GLN A 1 205 ? 4.873 -1.605 11.785 1.00 87.94 205 GLN A N 1
ATOM 1595 C CA . GLN A 1 205 ? 5.761 -2.430 10.975 1.00 87.94 205 GLN A CA 1
ATOM 1596 C C . GLN A 1 205 ? 5.706 -2.016 9.503 1.00 87.94 205 GLN A C 1
ATOM 1598 O O . GLN A 1 205 ? 4.652 -2.078 8.876 1.00 87.94 205 GLN A O 1
ATOM 1603 N N . LEU A 1 206 ? 6.862 -1.662 8.938 1.00 88.69 206 LEU A N 1
ATOM 1604 C CA . LEU A 1 206 ? 7.038 -1.414 7.507 1.00 88.69 206 LEU A CA 1
ATOM 1605 C C . LEU A 1 206 ? 7.882 -2.533 6.889 1.00 88.69 206 LEU A C 1
ATOM 1607 O O . LEU A 1 206 ? 8.998 -2.789 7.341 1.00 88.69 206 LEU A O 1
ATOM 1611 N N . ALA A 1 207 ? 7.372 -3.170 5.839 1.00 90.94 207 ALA A N 1
ATOM 1612 C CA . ALA A 1 207 ? 8.099 -4.172 5.068 1.00 90.94 207 ALA A CA 1
ATOM 1613 C C . ALA A 1 207 ? 7.917 -3.925 3.569 1.00 90.94 207 ALA A C 1
ATOM 1615 O O . ALA A 1 207 ? 6.793 -3.840 3.083 1.00 90.94 207 ALA A O 1
ATOM 1616 N N . ILE A 1 208 ? 9.022 -3.842 2.830 1.00 91.19 208 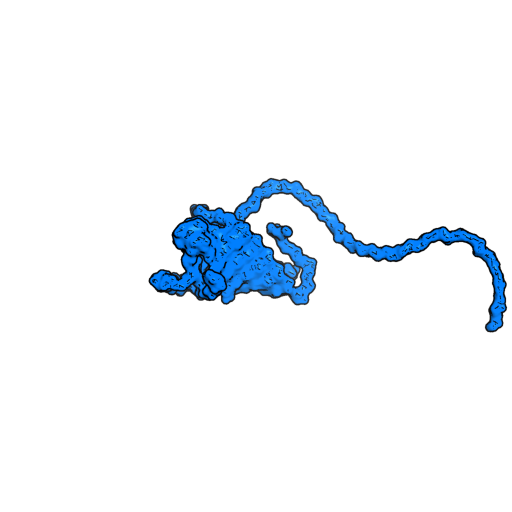ILE A N 1
ATOM 1617 C CA . ILE A 1 208 ? 9.008 -3.726 1.370 1.00 91.19 208 ILE A CA 1
ATOM 1618 C C . ILE A 1 208 ? 9.813 -4.891 0.803 1.00 91.19 208 ILE A C 1
ATOM 1620 O O . ILE A 1 208 ? 10.977 -5.077 1.153 1.00 91.19 208 ILE A O 1
ATOM 1624 N N . ARG A 1 209 ? 9.185 -5.674 -0.069 1.00 94.25 209 ARG A N 1
ATOM 1625 C CA . ARG A 1 209 ? 9.777 -6.799 -0.786 1.00 94.25 209 ARG A CA 1
ATOM 1626 C C . ARG A 1 209 ? 9.639 -6.558 -2.284 1.00 94.25 209 ARG A C 1
ATOM 1628 O O . ARG A 1 209 ? 8.600 -6.093 -2.742 1.00 94.25 209 ARG A O 1
ATOM 1635 N N . ALA A 1 210 ? 10.681 -6.887 -3.036 1.00 94.50 210 ALA A N 1
ATOM 1636 C CA . ALA A 1 210 ? 10.631 -6.909 -4.489 1.00 94.50 210 ALA A CA 1
ATOM 1637 C C . ALA A 1 210 ? 11.161 -8.254 -4.989 1.00 94.50 210 ALA A C 1
ATOM 1639 O O . ALA A 1 210 ? 12.282 -8.640 -4.654 1.00 94.50 210 ALA A O 1
ATOM 1640 N N . ASP A 1 211 ? 10.354 -8.941 -5.783 1.00 95.88 211 ASP A N 1
ATOM 1641 C CA . ASP A 1 211 ? 10.701 -10.173 -6.474 1.00 95.88 211 ASP A CA 1
ATOM 1642 C C . ASP A 1 211 ? 10.937 -9.833 -7.948 1.00 95.88 211 ASP A C 1
ATOM 1644 O O . ASP A 1 211 ? 10.104 -9.197 -8.589 1.00 95.88 211 ASP A O 1
ATOM 1648 N N . ILE A 1 212 ? 12.117 -10.174 -8.476 1.00 95.81 212 ILE A N 1
ATOM 1649 C CA . ILE A 1 212 ? 12.564 -9.703 -9.794 1.00 95.81 212 ILE A CA 1
ATOM 1650 C C . ILE A 1 212 ? 12.852 -10.897 -10.697 1.00 95.81 212 ILE A C 1
ATOM 1652 O O . ILE A 1 212 ? 13.786 -11.665 -10.462 1.00 95.81 212 ILE A O 1
ATOM 1656 N N . GLU A 1 213 ? 12.089 -10.995 -11.778 1.00 95.00 213 GLU A N 1
ATOM 1657 C CA . GLU A 1 213 ? 12.292 -11.920 -12.883 1.00 95.00 213 GLU A CA 1
ATOM 1658 C C . GLU A 1 213 ? 12.667 -11.128 -14.140 1.00 95.00 213 GLU A C 1
ATOM 1660 O O . GLU A 1 213 ? 12.031 -10.134 -14.494 1.00 95.00 213 GLU A O 1
ATOM 1665 N N . ALA A 1 214 ? 13.710 -11.566 -14.840 1.00 93.00 214 ALA A N 1
ATOM 1666 C CA . ALA A 1 214 ? 14.138 -10.940 -16.083 1.00 93.00 214 ALA A CA 1
ATOM 1667 C C . ALA A 1 214 ? 14.514 -11.999 -17.116 1.00 93.00 214 ALA A C 1
ATOM 1669 O O . ALA A 1 214 ? 15.184 -12.985 -16.803 1.00 93.00 214 ALA A O 1
ATOM 1670 N N . THR A 1 215 ? 14.138 -11.756 -18.369 1.00 92.19 215 THR A N 1
ATOM 1671 C CA . THR A 1 215 ? 14.522 -12.603 -19.506 1.00 92.19 215 THR A CA 1
ATOM 1672 C C . THR A 1 215 ? 16.019 -12.461 -19.815 1.00 92.19 215 THR A C 1
ATOM 1674 O O . THR A 1 215 ? 16.669 -13.391 -20.288 1.00 92.19 215 THR A O 1
ATOM 1677 N N . SER A 1 216 ? 16.591 -11.285 -19.539 1.00 89.69 216 SER A N 1
ATOM 1678 C CA . SER A 1 216 ? 18.031 -11.021 -19.659 1.00 89.69 216 SER A CA 1
ATOM 1679 C C . SER A 1 216 ? 18.755 -11.220 -18.319 1.00 89.69 216 SER A C 1
ATOM 1681 O O . SER A 1 216 ? 18.157 -10.958 -17.277 1.00 89.69 216 SER A O 1
ATOM 1683 N N . PRO A 1 217 ? 20.053 -11.591 -18.308 1.00 91.56 217 PRO A N 1
ATOM 1684 C CA . PRO A 1 217 ? 20.811 -11.735 -17.066 1.00 91.56 217 PRO A CA 1
ATOM 1685 C C . PRO A 1 217 ? 20.802 -10.459 -16.211 1.00 91.56 217 PRO A C 1
ATOM 1687 O O . PRO A 1 217 ? 21.197 -9.385 -16.679 1.00 91.56 217 PRO A O 1
ATOM 1690 N N . ILE A 1 218 ? 20.406 -10.590 -14.942 1.00 92.44 218 ILE A N 1
ATOM 1691 C CA . ILE A 1 218 ? 20.436 -9.496 -13.965 1.00 92.44 218 ILE A CA 1
ATOM 1692 C C . ILE A 1 218 ? 21.890 -9.260 -13.545 1.00 92.44 218 ILE A C 1
ATOM 1694 O O . ILE A 1 218 ? 22.517 -10.116 -12.927 1.00 92.44 218 ILE A O 1
ATOM 1698 N N . LYS A 1 219 ? 22.439 -8.094 -13.900 1.00 91.94 219 LYS A N 1
ATOM 1699 C CA . LYS A 1 219 ? 23.836 -7.741 -13.591 1.00 91.94 219 LYS A CA 1
ATOM 1700 C C . LYS A 1 219 ? 24.017 -7.140 -12.199 1.00 91.94 219 LYS A C 1
ATOM 1702 O O . LYS A 1 219 ? 25.042 -7.374 -11.572 1.00 91.94 219 LYS A O 1
ATOM 1707 N N . ALA A 1 220 ? 23.064 -6.323 -11.757 1.00 91.00 220 ALA A N 1
ATOM 1708 C CA . ALA A 1 220 ? 23.121 -5.622 -10.482 1.00 91.00 220 ALA A CA 1
ATOM 1709 C C . ALA A 1 220 ? 21.709 -5.277 -9.999 1.00 91.00 220 ALA A C 1
ATOM 1711 O O . ALA A 1 220 ? 20.839 -4.951 -10.807 1.00 91.00 220 ALA A O 1
ATOM 1712 N N . ILE A 1 221 ? 21.524 -5.309 -8.682 1.00 91.19 221 ILE A N 1
ATOM 1713 C CA . ILE A 1 221 ? 20.343 -4.809 -7.977 1.00 91.19 221 ILE A CA 1
ATOM 1714 C C . ILE A 1 221 ? 20.867 -3.879 -6.888 1.00 91.19 221 ILE A C 1
ATOM 1716 O O . ILE A 1 221 ? 21.806 -4.230 -6.176 1.00 91.19 221 ILE A O 1
ATOM 1720 N N . TYR A 1 222 ? 20.293 -2.687 -6.780 1.00 90.31 222 TYR A N 1
ATOM 1721 C CA . TYR A 1 222 ? 20.628 -1.746 -5.720 1.00 90.31 222 TYR A CA 1
ATOM 1722 C C . TYR A 1 222 ? 19.424 -0.866 -5.397 1.00 90.31 222 TYR A C 1
ATOM 1724 O O . TYR A 1 222 ? 18.581 -0.603 -6.255 1.00 90.31 222 TYR A O 1
ATOM 1732 N N . SER A 1 223 ? 19.374 -0.381 -4.161 1.00 87.25 223 SER A N 1
ATOM 1733 C CA . SER A 1 223 ? 18.400 0.603 -3.704 1.00 87.25 223 SER A CA 1
ATOM 1734 C C . SER A 1 223 ? 19.164 1.806 -3.145 1.00 87.25 223 SER A C 1
ATOM 1736 O O . SER A 1 223 ? 19.935 1.656 -2.199 1.00 87.25 223 SER A O 1
ATOM 1738 N N . PRO A 1 224 ? 19.005 3.011 -3.721 1.00 84.81 224 PRO A N 1
ATOM 1739 C CA . PRO A 1 224 ? 19.669 4.211 -3.207 1.00 84.81 224 PRO A CA 1
ATOM 1740 C C . PRO A 1 224 ? 19.192 4.642 -1.816 1.00 84.81 224 PRO A C 1
ATOM 1742 O O . PRO A 1 224 ? 19.845 5.465 -1.184 1.00 84.81 224 PRO A O 1
ATOM 1745 N N . THR A 1 225 ? 18.024 4.164 -1.377 1.00 75.69 225 THR A N 1
ATOM 1746 C CA . THR A 1 225 ? 17.348 4.648 -0.166 1.00 75.69 225 THR A CA 1
ATOM 1747 C C . THR A 1 225 ? 17.408 3.669 1.002 1.00 75.69 225 THR A C 1
ATOM 1749 O O . THR A 1 225 ? 17.230 4.097 2.136 1.00 75.69 225 THR A O 1
ATOM 1752 N N . HIS A 1 226 ? 17.645 2.382 0.746 1.00 70.06 226 HIS A N 1
ATOM 1753 C CA . HIS A 1 226 ? 17.641 1.323 1.758 1.00 70.06 226 HIS A CA 1
ATOM 1754 C C . HIS A 1 226 ? 18.685 0.267 1.375 1.00 70.06 226 HIS A C 1
ATOM 1756 O O . HIS A 1 226 ? 18.753 -0.105 0.205 1.00 70.06 226 HIS A O 1
ATOM 1762 N N . SER A 1 227 ? 19.487 -0.195 2.335 1.00 51.50 227 SER A N 1
ATOM 1763 C CA . SER A 1 227 ? 20.561 -1.186 2.154 1.00 51.50 227 SER A CA 1
ATOM 1764 C C . SER A 1 227 ? 20.263 -2.486 2.880 1.00 51.50 227 SER A C 1
ATOM 1766 O O . SER A 1 227 ? 19.850 -2.368 4.056 1.00 51.50 227 SER A O 1
#

Sequence (227 aa):
MRLRLLTLLALAAMLLAPGASFAQGAFVSPVPPMPPAFDTPPPPDPGVLLIAPGPVTLDLYRVTADIKDQVATTHVEQTFSNPGDRPVEATYFFPIPQDAAITEFNMVVDGQVVEGQLMGKEQARAIYEDIVRQQRDPALLEYVGRDLFQARIFPIPPGGQRTIELTYSQVLPKENSLVRYTYPLRVYPLLQVGRRPEYVQPIGQLAIRADIEATSPIKAIYSPTHS

Secondary structure (DSSP, 8-state):
------------------------------PPPPPP-------------EE-SS--EEEEEEEEEEEETTEEEEEEEEEEE--SSS-EEEEEEEE--TTEEEEEEEEEETTEEEEPEEE-HHHHHHHHHHHHHTT---EEEEEEETTEEEEEEEEE-TT-EEEEEEEEEEEPPEETTEE--------GGGS--SS--S--PPPSEEEEEEEEE-SS-------SS--

pLDDT: mean 70.84, std 19.18, range [35.84, 97.56]